Protein AF-0000000084546106 (afdb_homodimer)

Structure (mmCIF, N/CA/C/O backbone):
data_AF-0000000084546106-model_v1
#
loop_
_entity.id
_entity.type
_entity.pdbx_description
1 polymer 'Uncharacterized protein'
#
loop_
_atom_site.group_PDB
_atom_site.id
_atom_site.type_symbol
_atom_site.label_atom_id
_atom_site.label_alt_id
_atom_site.label_comp_id
_atom_site.label_asym_id
_atom_site.label_entity_id
_atom_site.label_seq_id
_atom_site.pdbx_PDB_ins_code
_atom_site.Cartn_x
_atom_site.Cartn_y
_atom_site.Cartn_z
_atom_site.occupancy
_atom_site.B_iso_or_equiv
_atom_site.auth_seq_id
_atom_site.auth_comp_id
_atom_site.auth_asym_id
_atom_site.auth_atom_id
_atom_site.pdbx_PDB_model_num
ATOM 1 N N . MET A 1 1 ? 7.715 -27.875 -27.578 1 35.09 1 MET A N 1
ATOM 2 C CA . MET A 1 1 ? 8.406 -27.734 -26.297 1 35.09 1 MET A CA 1
ATOM 3 C C . MET A 1 1 ? 7.93 -26.484 -25.562 1 35.09 1 MET A C 1
ATOM 5 O O . MET A 1 1 ? 8.008 -26.406 -24.328 1 35.09 1 MET A O 1
ATOM 9 N N . MET A 1 2 ? 7.461 -25.453 -26.344 1 45.28 2 MET A N 1
ATOM 10 C CA . MET A 1 2 ? 6.992 -24.125 -25.969 1 45.28 2 MET A CA 1
ATOM 11 C C . MET A 1 2 ? 5.633 -24.203 -25.281 1 45.28 2 MET A C 1
ATOM 13 O O . MET A 1 2 ? 5.387 -23.5 -24.297 1 45.28 2 MET A O 1
ATOM 17 N N . ILE A 1 3 ? 4.746 -25.141 -25.859 1 49.09 3 ILE A N 1
ATOM 18 C CA . ILE A 1 3 ? 3.391 -25.344 -25.359 1 49.09 3 ILE A CA 1
ATOM 19 C C . ILE A 1 3 ? 3.438 -25.906 -23.938 1 49.09 3 ILE A C 1
ATOM 21 O O . ILE A 1 3 ? 2.652 -25.5 -23.078 1 49.09 3 ILE A O 1
ATOM 25 N N . SER A 1 4 ? 4.457 -26.891 -23.688 1 51.5 4 SER A N 1
ATOM 26 C CA . SER A 1 4 ? 4.723 -27.562 -22.422 1 51.5 4 SER A CA 1
ATOM 27 C C . SER A 1 4 ? 5.148 -26.562 -21.359 1 51.5 4 SER A C 1
ATOM 29 O O . SER A 1 4 ? 4.691 -26.625 -20.203 1 51.5 4 SER A O 1
ATOM 31 N N . SER A 1 5 ? 5.707 -25.406 -22 1 69.44 5 SER A N 1
ATOM 32 C CA . SER A 1 5 ? 6.332 -24.453 -21.094 1 69.44 5 SER A CA 1
ATOM 33 C C . SER A 1 5 ? 5.297 -23.5 -20.484 1 69.44 5 SER A C 1
ATOM 35 O O . SER A 1 5 ? 5.332 -23.219 -19.297 1 69.44 5 SER A O 1
ATOM 37 N N . ASN A 1 6 ? 4.23 -23.328 -21.391 1 76.62 6 ASN A N 1
ATOM 38 C CA . ASN A 1 6 ? 3.182 -22.438 -20.906 1 76.62 6 ASN A CA 1
ATOM 39 C C . ASN A 1 6 ? 2.25 -23.141 -19.938 1 76.62 6 ASN A C 1
ATOM 41 O O . ASN A 1 6 ? 1.833 -22.547 -18.938 1 76.62 6 ASN A O 1
ATOM 45 N N . LEU A 1 7 ? 1.979 -24.453 -20.297 1 79.69 7 LEU A N 1
ATOM 46 C CA . LEU A 1 7 ? 1.117 -25.234 -19.422 1 79.69 7 LEU A CA 1
ATOM 47 C C . LEU A 1 7 ? 1.784 -25.453 -18.062 1 79.69 7 LEU A C 1
ATOM 49 O O . LEU A 1 7 ? 1.139 -25.328 -17.031 1 79.69 7 LEU A O 1
ATOM 53 N N . GLU A 1 8 ? 3.047 -25.906 -18.203 1 81.25 8 GLU A N 1
ATOM 54 C CA . GLU A 1 8 ? 3.799 -26.125 -16.969 1 81.25 8 GLU A CA 1
ATOM 55 C C . GLU A 1 8 ? 3.889 -24.844 -16.141 1 81.25 8 GLU A C 1
ATOM 57 O O . GLU A 1 8 ? 3.781 -24.891 -14.914 1 81.25 8 GLU A O 1
ATOM 62 N N . ARG A 1 9 ? 4.027 -23.828 -16.844 1 83.88 9 ARG A N 1
ATOM 63 C CA . ARG A 1 9 ? 4.094 -22.531 -16.172 1 83.88 9 ARG A CA 1
ATOM 64 C C . ARG A 1 9 ? 2.764 -22.188 -15.5 1 83.88 9 ARG A C 1
ATOM 66 O O . ARG A 1 9 ? 2.738 -21.75 -14.352 1 83.88 9 ARG A O 1
ATOM 73 N N . ASN A 1 10 ? 1.74 -22.453 -16.141 1 88.19 10 ASN A N 1
ATOM 74 C CA . ASN A 1 10 ? 0.413 -22.188 -15.602 1 88.19 10 ASN A CA 1
ATOM 75 C C . ASN A 1 10 ? 0.114 -23.062 -14.391 1 88.19 10 ASN A C 1
ATOM 77 O O . ASN A 1 10 ? -0.497 -22.609 -13.422 1 88.19 10 ASN A O 1
ATOM 81 N N . GLN A 1 11 ? 0.538 -24.25 -14.5 1 90.44 11 GLN A N 1
ATOM 82 C CA . GLN A 1 11 ? 0.353 -25.156 -13.375 1 90.44 11 GLN A CA 1
ATOM 83 C C . GLN A 1 11 ? 1.173 -24.719 -12.164 1 90.44 11 GLN A C 1
ATOM 85 O O . GLN A 1 11 ? 0.711 -24.812 -11.023 1 90.44 11 GLN A O 1
ATOM 90 N N . ALA A 1 12 ? 2.373 -24.312 -12.484 1 91.81 12 ALA A N 1
ATOM 91 C CA . ALA A 1 12 ? 3.234 -23.828 -11.406 1 91.81 12 ALA A CA 1
ATOM 92 C C . ALA A 1 12 ? 2.613 -22.609 -10.711 1 91.81 12 ALA A C 1
ATOM 94 O O . ALA A 1 12 ? 2.674 -22.5 -9.484 1 91.81 12 ALA A O 1
ATOM 95 N N . ILE A 1 13 ? 2.045 -21.797 -11.461 1 94.25 13 ILE A N 1
ATOM 96 C CA . ILE A 1 13 ? 1.406 -20.609 -10.922 1 94.25 13 ILE A CA 1
ATOM 97 C C . ILE A 1 13 ? 0.181 -21 -10.102 1 94.25 13 ILE A C 1
ATOM 99 O O . ILE A 1 13 ? -0.062 -20.438 -9.023 1 94.25 13 ILE A O 1
ATOM 103 N N . LEU A 1 14 ? -0.578 -21.938 -10.602 1 94.38 14 LEU A N 1
ATOM 104 C CA . LEU A 1 14 ? -1.727 -22.453 -9.859 1 94.38 14 LEU A CA 1
ATOM 105 C C . LEU A 1 14 ? -1.303 -22.969 -8.492 1 94.38 14 LEU A C 1
ATOM 107 O O . LEU A 1 14 ? -1.91 -22.625 -7.477 1 94.38 14 LEU A O 1
ATOM 111 N N . HIS A 1 15 ? -0.227 -23.734 -8.477 1 94.56 15 HIS A N 1
ATOM 112 C CA . HIS A 1 15 ? 0.257 -24.297 -7.219 1 94.56 15 HIS A CA 1
ATOM 113 C C . HIS A 1 15 ? 0.756 -23.203 -6.281 1 94.56 15 HIS A C 1
ATOM 115 O O . HIS A 1 15 ? 0.577 -23.297 -5.062 1 94.56 15 HIS A O 1
ATOM 121 N N . LEU A 1 16 ? 1.414 -22.234 -6.836 1 95.12 16 LEU A N 1
ATOM 122 C CA . LEU A 1 16 ? 1.862 -21.094 -6.039 1 95.12 16 LEU A CA 1
ATOM 123 C C . LEU A 1 16 ? 0.685 -20.422 -5.34 1 95.12 16 LEU A C 1
ATOM 125 O O . LEU A 1 16 ? 0.743 -20.156 -4.137 1 95.12 16 LEU A O 1
ATOM 129 N N . CYS A 1 17 ? -0.35 -20.188 -6.055 1 96.62 17 CYS A N 1
ATOM 130 C CA . CYS A 1 17 ? -1.529 -19.547 -5.492 1 96.62 17 CYS A CA 1
ATOM 131 C C . CYS A 1 17 ? -2.162 -20.406 -4.41 1 96.62 17 CYS A C 1
ATOM 133 O O . CYS A 1 17 ? -2.582 -19.906 -3.367 1 96.62 17 CYS A O 1
ATOM 135 N N . GLN A 1 18 ? -2.223 -21.656 -4.656 1 96.56 18 GLN A N 1
ATOM 136 C CA . GLN A 1 18 ? -2.766 -22.594 -3.67 1 96.56 18 GLN A CA 1
ATOM 137 C C . GLN A 1 18 ? -1.917 -22.609 -2.4 1 96.56 18 GLN A C 1
ATOM 139 O O . GLN A 1 18 ? -2.451 -22.625 -1.29 1 96.56 18 GLN A O 1
ATOM 144 N N . ASP A 1 19 ? -0.626 -22.609 -2.568 1 96.69 19 ASP A N 1
ATOM 145 C CA . ASP A 1 19 ? 0.286 -22.594 -1.429 1 96.69 19 ASP A CA 1
ATOM 146 C C . ASP A 1 19 ? 0.109 -21.312 -0.603 1 96.69 19 ASP A C 1
ATOM 148 O O . ASP A 1 19 ? 0.124 -21.359 0.629 1 96.69 19 ASP A O 1
ATOM 152 N N . ILE A 1 20 ? -0.029 -20.203 -1.282 1 97.5 20 ILE A N 1
ATOM 153 C CA . ILE A 1 20 ? -0.221 -18.938 -0.592 1 97.5 20 ILE A CA 1
ATOM 154 C C . ILE A 1 20 ? -1.544 -18.953 0.169 1 97.5 20 ILE A C 1
ATOM 156 O O . ILE A 1 20 ? -1.594 -18.594 1.349 1 97.5 20 ILE A O 1
ATOM 160 N N . LEU A 1 21 ? -2.562 -19.391 -0.447 1 96.38 21 LEU A N 1
ATOM 161 C CA . LEU A 1 21 ? -3.871 -19.484 0.191 1 96.38 21 LEU A CA 1
ATOM 162 C C . LEU A 1 21 ? -3.814 -20.375 1.426 1 96.38 21 LEU A C 1
ATOM 164 O O . LEU A 1 21 ? -4.418 -20.062 2.453 1 96.38 21 LEU A O 1
ATOM 168 N N . ALA A 1 22 ? -3.082 -21.406 1.398 1 95.81 22 ALA A N 1
ATOM 169 C CA . ALA A 1 22 ? -3 -22.391 2.465 1 95.81 22 ALA A CA 1
ATOM 170 C C . ALA A 1 22 ? -2.09 -21.922 3.592 1 95.81 22 ALA A C 1
ATOM 172 O O . ALA A 1 22 ? -2.127 -22.453 4.699 1 95.81 22 ALA A O 1
ATOM 173 N N . SER A 1 23 ? -1.274 -20.938 3.352 1 95.38 23 SER A N 1
ATOM 174 C CA . SER A 1 23 ? -0.232 -20.531 4.289 1 95.38 23 SER A CA 1
ATOM 175 C C . SER A 1 23 ? -0.825 -19.828 5.504 1 95.38 23 SER A C 1
ATOM 177 O O . SER A 1 23 ? -0.178 -19.734 6.551 1 95.38 23 SER A O 1
ATOM 179 N N . ASP A 1 24 ? -2.006 -19.297 5.324 1 95.5 24 ASP A N 1
ATOM 180 C CA . ASP A 1 24 ? -2.697 -18.625 6.418 1 95.5 24 ASP A CA 1
ATOM 181 C C . ASP A 1 24 ? -4.211 -18.719 6.246 1 95.5 24 ASP A C 1
ATOM 183 O O . ASP A 1 24 ? -4.738 -18.391 5.18 1 95.5 24 ASP A O 1
ATOM 187 N N . GLU A 1 25 ? -4.914 -19.094 7.277 1 93.25 25 GLU A N 1
ATOM 188 C CA . GLU A 1 25 ? -6.355 -19.328 7.199 1 93.25 25 GLU A CA 1
ATOM 189 C C . GLU A 1 25 ? -7.109 -18.016 6.992 1 93.25 25 GLU A C 1
ATOM 191 O O . GLU A 1 25 ? -8.281 -18.031 6.605 1 93.25 25 GLU A O 1
ATOM 196 N N . ARG A 1 26 ? -6.465 -16.922 7.172 1 94.06 26 ARG A N 1
ATOM 197 C CA . ARG A 1 26 ? -7.133 -15.625 7.074 1 94.06 26 ARG A CA 1
ATOM 198 C C . ARG A 1 26 ? -7.039 -15.07 5.656 1 94.06 26 ARG A C 1
ATOM 200 O O . ARG A 1 26 ? -7.656 -14.047 5.344 1 94.06 26 ARG A O 1
ATOM 207 N N . ILE A 1 27 ? -6.234 -15.648 4.824 1 95.81 27 ILE A N 1
ATOM 208 C CA . ILE A 1 27 ? -6.238 -15.328 3.4 1 95.81 27 ILE A CA 1
ATOM 209 C C . ILE A 1 27 ? -7.461 -15.953 2.734 1 95.81 27 ILE A C 1
ATOM 211 O O . ILE A 1 27 ? -7.676 -17.156 2.824 1 95.81 27 ILE A O 1
ATOM 215 N N . PHE A 1 28 ? -8.234 -15.141 2.068 1 94.75 28 PHE A N 1
ATOM 216 C CA . PHE A 1 28 ? -9.445 -15.727 1.505 1 94.75 28 PHE A CA 1
ATOM 217 C C . PHE A 1 28 ? -9.453 -15.594 -0.013 1 94.75 28 PHE A C 1
ATOM 219 O O . PHE A 1 28 ? -10.336 -16.141 -0.684 1 94.75 28 PHE A O 1
ATOM 226 N N . PHE A 1 29 ? -8.492 -14.938 -0.572 1 94.94 29 PHE A N 1
ATOM 227 C CA . PHE A 1 29 ? -8.406 -14.758 -2.018 1 94.94 29 PHE A CA 1
ATOM 228 C C . PHE A 1 29 ? -6.961 -14.586 -2.455 1 94.94 29 PHE A C 1
ATOM 230 O O . PHE A 1 29 ? -6.191 -13.875 -1.804 1 94.94 29 PHE A O 1
ATOM 237 N N . VAL A 1 30 ? -6.551 -15.266 -3.523 1 96.44 30 VAL A N 1
ATOM 238 C CA . VAL A 1 30 ? -5.246 -15.125 -4.156 1 96.44 30 VAL A CA 1
ATOM 239 C C . VAL A 1 30 ? -5.402 -15.148 -5.676 1 96.44 30 VAL A C 1
ATOM 241 O O . VAL A 1 30 ? -6.121 -15.992 -6.219 1 96.44 30 VAL A O 1
ATOM 244 N N . SER A 1 31 ? -4.738 -14.266 -6.324 1 96.25 31 SER A N 1
ATOM 245 C CA . SER A 1 31 ? -4.734 -14.281 -7.785 1 96.25 31 SER A CA 1
ATOM 246 C C . SER A 1 31 ? -3.377 -13.867 -8.336 1 96.25 31 SER A C 1
ATOM 248 O O . SER A 1 31 ? -2.738 -12.953 -7.809 1 96.25 31 SER A O 1
ATOM 250 N N . SER A 1 32 ? -2.938 -14.516 -9.305 1 96.81 32 SER A N 1
ATOM 251 C CA . SER A 1 32 ? -1.823 -14.047 -10.125 1 96.81 32 SER A CA 1
ATOM 252 C C . SER A 1 32 ? -2.309 -13.141 -11.25 1 96.81 32 SER A C 1
ATOM 254 O O . SER A 1 32 ? -3.184 -13.523 -12.023 1 96.81 32 SER A O 1
ATOM 256 N N . LEU A 1 33 ? -1.78 -11.961 -11.289 1 97.19 33 LEU A N 1
ATOM 257 C CA . LEU A 1 33 ? -2.111 -10.984 -12.328 1 97.19 33 LEU A CA 1
ATOM 258 C C . LEU A 1 33 ? -0.927 -10.758 -13.258 1 97.19 33 LEU A C 1
ATOM 260 O O . LEU A 1 33 ? 0.203 -10.578 -12.797 1 97.19 33 LEU A O 1
ATOM 264 N N . SER A 1 34 ? -1.191 -10.758 -14.492 1 94.25 34 SER A N 1
ATOM 265 C CA . SER A 1 34 ? -0.16 -10.383 -15.453 1 94.25 34 SER A CA 1
ATOM 266 C C . SER A 1 34 ? 0.205 -8.906 -15.32 1 94.25 34 SER A C 1
ATOM 268 O O . SER A 1 34 ? -0.423 -8.172 -14.547 1 94.25 34 SER A O 1
ATOM 270 N N . LYS A 1 35 ? 1.156 -8.492 -16.094 1 90.88 35 LYS A N 1
ATOM 271 C CA . LYS A 1 35 ? 1.628 -7.113 -16.031 1 90.88 35 LYS A CA 1
ATOM 272 C C . LYS A 1 35 ? 0.538 -6.137 -16.484 1 90.88 35 LYS A C 1
ATOM 274 O O . LYS A 1 35 ? 0.504 -4.992 -16.031 1 90.88 35 LYS A O 1
ATOM 279 N N . ASN A 1 36 ? -0.346 -6.652 -17.234 1 90.5 36 ASN A N 1
ATOM 280 C CA . ASN A 1 36 ? -1.42 -5.797 -17.734 1 90.5 36 ASN A CA 1
ATOM 281 C C . ASN A 1 36 ? -2.678 -5.926 -16.875 1 90.5 36 ASN A C 1
ATOM 283 O O . ASN A 1 36 ? -3.725 -5.375 -17.219 1 90.5 36 ASN A O 1
ATOM 287 N N . GLY A 1 37 ? -2.602 -6.715 -15.844 1 93.88 37 GLY A N 1
ATOM 288 C CA . GLY A 1 37 ? -3.684 -6.77 -14.875 1 93.88 37 GLY A CA 1
ATOM 289 C C . GLY A 1 37 ? -4.676 -7.887 -15.156 1 93.88 37 GLY A C 1
ATOM 290 O O . GLY A 1 37 ? -5.738 -7.949 -14.531 1 93.88 37 GLY A O 1
ATOM 291 N N . LYS A 1 38 ? -4.348 -8.727 -16.109 1 93.75 38 LYS A N 1
ATOM 292 C CA . LYS A 1 38 ? -5.215 -9.875 -16.359 1 93.75 38 LYS A CA 1
ATOM 293 C C . LYS A 1 38 ? -4.93 -11.008 -15.375 1 93.75 38 LYS A C 1
ATOM 295 O O . LYS A 1 38 ? -3.771 -11.359 -15.141 1 93.75 38 LYS A O 1
ATOM 300 N N . SER A 1 39 ? -5.984 -11.57 -14.836 1 93.5 39 SER A N 1
ATOM 301 C CA . SER A 1 39 ? -5.824 -12.695 -13.922 1 93.5 39 SER A CA 1
ATOM 302 C C . SER A 1 39 ? -5.496 -13.984 -14.68 1 93.5 39 SER A C 1
ATOM 304 O O . SER A 1 39 ? -6.215 -14.367 -15.602 1 93.5 39 SER A O 1
ATOM 306 N N . THR A 1 40 ? -4.434 -14.625 -14.32 1 89.94 40 THR A N 1
ATOM 307 C CA . THR A 1 40 ? -4.043 -15.898 -14.914 1 89.94 40 THR A CA 1
ATOM 308 C C . THR A 1 40 ? -4.492 -17.062 -14.047 1 89.94 40 THR A C 1
ATOM 310 O O . THR A 1 40 ? -4.645 -18.188 -14.539 1 89.94 40 THR A O 1
ATOM 313 N N . GLU A 1 41 ? -4.594 -16.875 -12.852 1 90.56 41 GLU A N 1
ATOM 314 C CA . GLU A 1 41 ? -5.047 -17.859 -11.867 1 90.56 41 GLU A CA 1
ATOM 315 C C . GLU A 1 41 ? -5.766 -17.188 -10.703 1 90.56 41 GLU A C 1
ATOM 317 O O . GLU A 1 41 ? -5.387 -16.094 -10.281 1 90.56 41 GLU A O 1
ATOM 322 N N . LEU A 1 42 ? -6.742 -17.828 -10.258 1 89.69 42 LEU A N 1
ATOM 323 C CA . LEU A 1 42 ? -7.531 -17.312 -9.141 1 89.69 42 LEU A CA 1
ATOM 324 C C . LEU A 1 42 ? -7.945 -18.438 -8.203 1 89.69 42 LEU A C 1
ATOM 326 O O . LEU A 1 42 ? -8.414 -19.484 -8.648 1 89.69 42 LEU A O 1
ATOM 330 N N . GLN A 1 43 ? -7.605 -18.219 -6.957 1 90.31 43 GLN A N 1
ATOM 331 C CA . GLN A 1 43 ? -8 -19.125 -5.891 1 90.31 43 GLN A CA 1
ATOM 332 C C . GLN A 1 43 ? -8.727 -18.391 -4.77 1 90.31 43 GLN A C 1
ATOM 334 O O . GLN A 1 43 ? -8.406 -17.25 -4.465 1 90.31 43 GLN A O 1
ATOM 339 N N . PHE A 1 44 ? -9.812 -18.984 -4.238 1 87.06 44 PHE A N 1
ATOM 340 C CA . PHE A 1 44 ? -10.469 -18.328 -3.115 1 87.06 44 PHE A CA 1
ATOM 341 C C . PHE A 1 44 ? -11.07 -19.359 -2.164 1 87.06 44 PHE A C 1
ATOM 343 O O . PHE A 1 44 ? -11.297 -20.516 -2.543 1 87.06 44 PHE A O 1
ATOM 350 N N . ARG A 1 45 ? -11.164 -19.125 -0.936 1 86.5 45 ARG A N 1
ATOM 351 C CA . ARG A 1 45 ? -11.789 -19.938 0.109 1 86.5 45 ARG A CA 1
ATOM 352 C C . ARG A 1 45 ? -13.234 -19.5 0.344 1 86.5 45 ARG A C 1
ATOM 354 O O . ARG A 1 45 ? -14.141 -20.328 0.326 1 86.5 45 ARG A O 1
ATOM 361 N N . ASN A 1 46 ? -13.586 -18.391 0.792 1 77.06 46 ASN A N 1
ATOM 362 C CA . ASN A 1 46 ? -14.898 -17.797 1.02 1 77.06 46 ASN A CA 1
ATOM 363 C C . ASN A 1 46 ? -14.992 -16.391 0.439 1 77.06 46 ASN A C 1
ATOM 365 O O . AS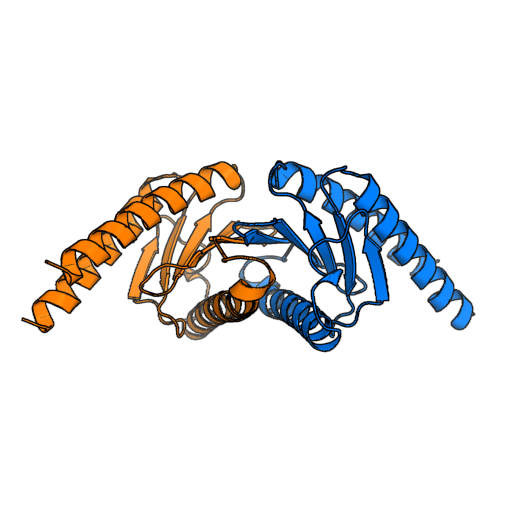N A 1 46 ? -14.953 -15.398 1.179 1 77.06 46 ASN A O 1
ATOM 369 N N . ASP A 1 47 ? -14.945 -16.469 -0.792 1 64.56 47 ASP A N 1
ATOM 370 C CA . ASP A 1 47 ? -14.812 -15.148 -1.389 1 64.56 47 ASP A CA 1
ATOM 371 C C . ASP A 1 47 ? -16.094 -14.336 -1.209 1 64.56 47 ASP A C 1
ATOM 373 O O . ASP A 1 47 ? -17.125 -14.672 -1.774 1 64.56 47 ASP A O 1
ATOM 377 N N . ARG A 1 48 ? -15.938 -13.453 -0.305 1 76.75 48 ARG A N 1
ATOM 378 C CA . ARG A 1 48 ? -17.062 -12.594 0.041 1 76.75 48 ARG A CA 1
ATOM 379 C C . ARG A 1 48 ? -16.938 -11.219 -0.611 1 76.75 48 ARG A C 1
ATOM 381 O O . ARG A 1 48 ? -17.844 -10.391 -0.531 1 76.75 48 ARG A O 1
ATOM 388 N N . ILE A 1 49 ? -15.859 -10.977 -1.345 1 81.88 49 ILE A N 1
ATOM 389 C CA . ILE A 1 49 ? -15.656 -9.625 -1.85 1 81.88 49 ILE A CA 1
ATOM 390 C C . ILE A 1 49 ? -15.688 -9.633 -3.377 1 81.88 49 ILE A C 1
ATOM 392 O O . ILE A 1 49 ? -16.484 -8.922 -3.992 1 81.88 49 ILE A O 1
ATOM 396 N N . ILE A 1 50 ? -14.945 -10.555 -3.98 1 79.69 50 ILE A N 1
ATOM 397 C CA . ILE A 1 50 ? -14.805 -10.578 -5.434 1 79.69 50 ILE A CA 1
ATOM 398 C C . ILE A 1 50 ? -16.094 -11.078 -6.07 1 79.69 50 ILE A C 1
ATOM 400 O O . ILE A 1 50 ? -16.5 -10.602 -7.137 1 79.69 50 ILE A O 1
ATOM 404 N N . THR A 1 51 ? -16.703 -11.906 -5.332 1 79.31 51 THR A N 1
ATOM 405 C CA . THR A 1 51 ? -17.906 -12.5 -5.883 1 79.31 51 THR A CA 1
ATOM 406 C C . THR A 1 51 ? -19.062 -11.492 -5.887 1 79.31 51 THR A C 1
ATOM 408 O O . THR A 1 51 ? -20.062 -11.688 -6.578 1 79.31 51 THR A O 1
ATOM 411 N N . LYS A 1 52 ? -18.875 -10.445 -5.156 1 83.19 52 LYS A N 1
ATOM 412 C CA . LYS A 1 52 ? -19.922 -9.414 -5.098 1 83.19 52 LYS A CA 1
ATOM 413 C C . LYS A 1 52 ? -19.719 -8.375 -6.195 1 83.19 52 LYS A C 1
ATOM 415 O O . LYS A 1 52 ? -20.578 -7.508 -6.395 1 83.19 52 LYS A O 1
ATOM 420 N N . MET A 1 53 ? -18.656 -8.492 -6.918 1 87.56 53 MET A N 1
ATOM 421 C CA . MET A 1 53 ? -18.344 -7.535 -7.977 1 87.56 53 MET A CA 1
ATOM 422 C C . MET A 1 53 ? -18.766 -8.078 -9.344 1 87.56 53 MET A C 1
ATOM 424 O O . MET A 1 53 ? -18.734 -9.289 -9.57 1 87.56 53 MET A O 1
ATOM 428 N N . SER A 1 54 ? -19.141 -7.145 -10.148 1 91.38 54 SER A N 1
ATOM 429 C CA . SER A 1 54 ? -19.312 -7.523 -11.547 1 91.38 54 SER A CA 1
ATOM 430 C C . SER A 1 54 ? -17.984 -7.883 -12.195 1 91.38 54 SER A C 1
ATOM 432 O O . SER A 1 54 ? -16.922 -7.535 -11.68 1 91.38 54 SER A O 1
ATOM 434 N N . LYS A 1 55 ? -18.125 -8.57 -13.289 1 91.06 55 LYS A N 1
ATOM 435 C CA . LYS A 1 55 ? -16.922 -8.938 -14.031 1 91.06 55 LYS A CA 1
ATOM 436 C C . LYS A 1 55 ? -16.094 -7.699 -14.391 1 91.06 55 LYS A C 1
ATOM 438 O O . LYS A 1 55 ? -14.875 -7.715 -14.281 1 91.06 55 LYS A O 1
ATOM 443 N N . GLN A 1 56 ? -16.797 -6.676 -14.75 1 92.94 56 GLN A N 1
ATOM 444 C CA . GLN A 1 56 ? -16.141 -5.434 -15.133 1 92.94 56 GLN A CA 1
ATOM 445 C C . GLN A 1 56 ? -15.438 -4.797 -13.938 1 92.94 56 GLN A C 1
ATOM 447 O O . GLN A 1 56 ? -14.32 -4.293 -14.062 1 92.94 56 GLN A O 1
ATOM 452 N N . GLU A 1 57 ? -16.094 -4.828 -12.82 1 92.06 57 GLU A N 1
ATOM 453 C CA . GLU A 1 57 ? -15.516 -4.27 -11.602 1 92.06 57 GLU A CA 1
ATOM 454 C C . GLU A 1 57 ? -14.266 -5.035 -11.188 1 92.06 57 GLU A C 1
ATOM 456 O O . GLU A 1 57 ? -13.273 -4.43 -10.773 1 92.06 57 GLU A O 1
ATOM 461 N N . VAL A 1 58 ? -14.32 -6.336 -11.344 1 92.06 58 VAL A N 1
ATOM 462 C CA . VAL A 1 58 ? -13.18 -7.18 -11 1 92.06 58 VAL A CA 1
ATOM 463 C C . VAL A 1 58 ? -12 -6.855 -11.914 1 92.06 58 VAL A C 1
ATOM 465 O O . VAL A 1 58 ? -10.867 -6.688 -11.453 1 92.06 58 VAL A O 1
ATOM 468 N N . GLU A 1 59 ? -12.266 -6.762 -13.133 1 93.56 59 GLU A N 1
ATOM 469 C CA . GLU A 1 59 ? -11.219 -6.445 -14.102 1 93.56 59 GLU A CA 1
ATOM 470 C C . GLU A 1 59 ? -10.586 -5.09 -13.805 1 93.56 59 GLU A C 1
ATOM 472 O O . GLU A 1 59 ? -9.367 -4.941 -13.867 1 93.56 59 GLU A O 1
ATOM 477 N N . MET A 1 60 ? -11.398 -4.141 -13.461 1 93.12 60 MET A N 1
ATOM 478 C CA . MET A 1 60 ? -10.891 -2.816 -13.109 1 93.12 60 MET A CA 1
ATOM 479 C C . MET A 1 60 ? -10.07 -2.867 -11.82 1 93.12 60 MET A C 1
ATOM 481 O O . MET A 1 60 ? -9.039 -2.203 -11.711 1 93.12 60 MET A O 1
ATOM 485 N N . PHE A 1 61 ? -10.602 -3.607 -10.938 1 94.31 61 PHE A N 1
ATOM 486 C CA . PHE A 1 61 ? -9.906 -3.793 -9.664 1 94.31 61 PHE A CA 1
ATOM 487 C C . PHE A 1 61 ? -8.516 -4.375 -9.891 1 94.31 61 PHE A C 1
ATOM 489 O O . PHE A 1 61 ? -7.527 -3.854 -9.367 1 94.31 61 PHE A O 1
ATOM 496 N N . PHE A 1 62 ? -8.414 -5.336 -10.734 1 96.06 62 PHE A N 1
ATOM 497 C CA . PHE A 1 62 ? -7.145 -5.992 -11.031 1 96.06 62 PHE A CA 1
ATOM 498 C C . PHE A 1 62 ? -6.227 -5.059 -11.812 1 96.06 62 PHE A C 1
ATOM 500 O O . PHE A 1 62 ? -5.035 -4.961 -11.508 1 96.06 62 PHE A O 1
ATOM 507 N N . MET A 1 63 ? -6.77 -4.426 -12.688 1 95.06 63 MET A N 1
ATOM 508 C CA . MET A 1 63 ? -5.98 -3.514 -13.508 1 95.06 63 MET A CA 1
ATOM 509 C C . MET A 1 63 ? -5.379 -2.398 -12.656 1 95.06 63 MET A C 1
ATOM 511 O O . MET A 1 63 ? -4.219 -2.031 -12.836 1 95.06 63 MET A O 1
ATOM 515 N N . GLN A 1 64 ? -6.168 -1.85 -11.836 1 94 64 GLN A N 1
ATOM 516 C CA . GLN A 1 64 ? -5.699 -0.771 -10.977 1 94 64 GLN A CA 1
ATOM 517 C C . GLN A 1 64 ? -4.543 -1.235 -10.094 1 94 64 GLN A C 1
ATOM 519 O O . GLN A 1 64 ? -3.586 -0.49 -9.867 1 94 64 GLN A O 1
ATOM 524 N N . ARG A 1 65 ? -4.609 -2.43 -9.57 1 95.25 65 ARG A N 1
ATOM 525 C CA . ARG A 1 65 ? -3.529 -2.951 -8.742 1 95.25 65 ARG A CA 1
ATOM 526 C C . ARG A 1 65 ? -2.26 -3.162 -9.562 1 95.25 65 ARG A C 1
ATOM 528 O O . ARG A 1 65 ? -1.154 -2.912 -9.086 1 95.25 65 ARG A O 1
ATOM 535 N N . SER A 1 66 ? -2.492 -3.627 -10.742 1 95.31 66 SER A N 1
ATOM 536 C CA . SER A 1 66 ? -1.341 -3.777 -11.625 1 95.31 66 SER A CA 1
ATOM 537 C C . SER A 1 66 ? -0.694 -2.43 -11.93 1 95.31 66 SER A C 1
ATOM 539 O O . SER A 1 66 ? 0.533 -2.311 -11.93 1 95.31 66 SER A O 1
ATOM 541 N N . LEU A 1 67 ? -1.535 -1.477 -12.188 1 92.81 67 LEU A N 1
ATOM 542 C CA . LEU A 1 67 ? -1.034 -0.128 -12.422 1 92.81 67 LEU A CA 1
ATOM 543 C C . LEU A 1 67 ? -0.284 0.4 -11.211 1 92.81 67 LEU A C 1
ATOM 545 O O . LEU A 1 67 ? 0.783 1.003 -11.344 1 92.81 67 LEU A O 1
ATOM 549 N N . GLN A 1 68 ? -0.835 0.175 -10.078 1 93.5 68 GLN A N 1
ATOM 550 C CA . GLN A 1 68 ? -0.195 0.61 -8.844 1 93.5 68 GLN A CA 1
ATOM 551 C C . GLN A 1 68 ? 1.214 0.036 -8.719 1 93.5 68 GLN A C 1
ATOM 553 O O . GLN A 1 68 ? 2.152 0.75 -8.359 1 93.5 68 GLN A O 1
ATOM 558 N N . THR A 1 69 ? 1.327 -1.189 -8.969 1 94.75 69 THR A N 1
ATOM 559 C CA . THR A 1 69 ? 2.621 -1.861 -8.906 1 94.75 69 THR A CA 1
ATOM 560 C C . THR A 1 69 ? 3.588 -1.274 -9.93 1 94.75 69 THR A C 1
ATOM 562 O O . THR A 1 69 ? 4.738 -0.967 -9.602 1 94.75 69 THR A O 1
ATOM 565 N N . SER A 1 70 ? 3.08 -1.126 -11.141 1 93.62 70 SER A N 1
ATOM 566 C CA . SER A 1 70 ? 3.918 -0.603 -12.211 1 93.62 70 SER A CA 1
ATOM 567 C C . SER A 1 70 ? 4.414 0.804 -11.891 1 93.62 70 SER A C 1
ATOM 569 O O . SER A 1 70 ? 5.598 1.102 -12.055 1 93.62 70 SER A O 1
ATOM 571 N N . LEU A 1 71 ? 3.555 1.613 -11.453 1 90.88 71 LEU A N 1
ATOM 572 C CA . LEU A 1 71 ? 3.908 2.986 -11.102 1 90.88 71 LEU A CA 1
ATOM 573 C C . LEU A 1 71 ? 4.895 3.016 -9.945 1 90.88 71 LEU A C 1
ATOM 575 O O . LEU A 1 71 ? 5.836 3.812 -9.945 1 90.88 71 LEU A O 1
ATOM 579 N N . SER A 1 72 ? 4.684 2.168 -8.977 1 94.12 72 SER A N 1
ATOM 580 C CA . SER A 1 72 ? 5.594 2.107 -7.83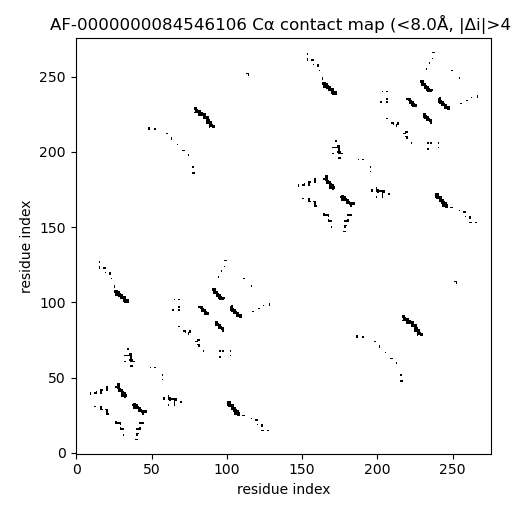6 1 94.12 72 SER A CA 1
ATOM 581 C C . SER A 1 72 ? 6.992 1.676 -8.266 1 94.12 72 SER A C 1
ATOM 583 O O . SER A 1 72 ? 7.992 2.188 -7.758 1 94.12 72 SER A O 1
ATOM 585 N N . LYS A 1 73 ? 7.047 0.83 -9.219 1 94.69 73 LYS A N 1
ATOM 586 C CA . LYS A 1 73 ? 8.32 0.266 -9.656 1 94.69 73 LYS A CA 1
ATOM 587 C C . LYS A 1 73 ? 9.125 1.285 -10.461 1 94.69 73 LYS A C 1
ATOM 589 O O . LYS A 1 73 ? 10.328 1.113 -10.664 1 94.69 73 LYS A O 1
ATOM 594 N N . GLU A 1 74 ? 8.477 2.297 -10.969 1 92.38 74 GLU A N 1
ATOM 595 C CA . GLU A 1 74 ? 9.18 3.342 -11.711 1 92.38 74 GLU A CA 1
ATOM 596 C C . GLU A 1 74 ? 10.227 4.023 -10.844 1 92.38 74 GLU A C 1
ATOM 598 O O . GLU A 1 74 ? 11.164 4.637 -11.352 1 92.38 74 GLU A O 1
ATOM 603 N N . PHE A 1 75 ? 10.141 3.883 -9.562 1 93.12 75 PHE A N 1
ATOM 604 C CA . PHE A 1 75 ? 11.047 4.59 -8.656 1 93.12 75 PHE A CA 1
ATOM 605 C C . PHE A 1 75 ? 12.078 3.637 -8.07 1 93.12 75 PHE A C 1
ATOM 607 O O . PHE A 1 75 ? 12.836 4.012 -7.176 1 93.12 75 PHE A O 1
ATOM 614 N N . ASP A 1 76 ? 12.141 2.43 -8.523 1 94.06 76 ASP A N 1
ATOM 615 C CA . ASP A 1 76 ? 13.047 1.416 -8 1 94.06 76 ASP A CA 1
ATOM 616 C C . ASP A 1 76 ? 14.5 1.904 -8.039 1 94.06 76 ASP A C 1
ATOM 618 O O . ASP A 1 76 ? 15.25 1.698 -7.09 1 94.06 76 ASP A O 1
ATOM 622 N N . ASP A 1 77 ? 14.812 2.584 -9.07 1 91.69 77 ASP A N 1
ATOM 623 C CA . ASP A 1 77 ? 16.203 3.01 -9.234 1 91.69 77 ASP A CA 1
ATOM 624 C C . ASP A 1 77 ? 16.531 4.16 -8.289 1 91.69 77 ASP A C 1
ATOM 626 O O . ASP A 1 77 ? 17.688 4.352 -7.922 1 91.69 77 ASP A O 1
ATOM 630 N N . LEU A 1 78 ? 15.516 4.859 -7.898 1 89.69 78 LEU A N 1
ATOM 631 C CA . LEU A 1 78 ? 15.742 6.055 -7.094 1 89.69 78 LEU A CA 1
ATOM 632 C C . LEU A 1 78 ? 15.703 5.723 -5.605 1 89.69 78 LEU A C 1
ATOM 634 O O . LEU A 1 78 ? 16.5 6.25 -4.824 1 89.69 78 LEU A O 1
ATOM 638 N N . ILE A 1 79 ? 14.75 4.863 -5.258 1 91.81 79 ILE A N 1
ATOM 639 C CA . ILE A 1 79 ? 14.555 4.719 -3.82 1 91.81 79 ILE A CA 1
ATOM 640 C C . ILE A 1 79 ? 14.594 3.24 -3.439 1 91.81 79 ILE A C 1
ATOM 642 O O . ILE A 1 79 ? 14.258 2.875 -2.309 1 91.81 79 ILE A O 1
ATOM 646 N N . GLY A 1 80 ? 14.969 2.334 -4.328 1 92.62 80 GLY A N 1
ATOM 647 C CA . GLY A 1 80 ? 15.117 0.916 -4.047 1 92.62 80 GLY A CA 1
ATOM 648 C C . GLY A 1 80 ? 13.969 0.079 -4.578 1 92.62 80 GLY A C 1
ATOM 649 O O . GLY A 1 80 ? 12.844 0.564 -4.688 1 92.62 80 GLY A O 1
ATOM 650 N N . PRO A 1 81 ? 14.219 -1.198 -4.793 1 95.75 81 PRO A N 1
ATOM 651 C CA . PRO A 1 81 ? 13.219 -2.096 -5.383 1 95.75 81 PRO A CA 1
ATOM 652 C C . PRO A 1 81 ? 11.992 -2.285 -4.488 1 95.75 81 PRO A C 1
ATOM 654 O O . PRO A 1 81 ? 12.125 -2.35 -3.264 1 95.75 81 PRO A O 1
ATOM 657 N N . LEU A 1 82 ? 10.883 -2.35 -5.176 1 97 82 LEU A N 1
ATOM 658 C CA . LEU A 1 82 ? 9.609 -2.621 -4.504 1 97 82 LEU A CA 1
ATOM 659 C C . LEU A 1 82 ? 9.539 -4.074 -4.055 1 97 82 LEU A C 1
ATOM 661 O O . LEU A 1 82 ? 9.742 -4.992 -4.855 1 97 82 LEU A O 1
ATOM 665 N N . ASN A 1 83 ? 9.25 -4.32 -2.77 1 96.81 83 ASN A N 1
ATOM 666 C CA . ASN A 1 83 ? 8.984 -5.668 -2.27 1 96.81 83 ASN A CA 1
ATOM 667 C C . ASN A 1 83 ? 7.5 -6.016 -2.363 1 96.81 83 ASN A C 1
ATOM 669 O O . ASN A 1 83 ? 7.133 -7.027 -2.965 1 96.81 83 ASN A O 1
ATOM 673 N N . TYR A 1 84 ? 6.703 -5.191 -1.767 1 97.44 84 TYR A N 1
ATOM 674 C CA . TYR A 1 84 ? 5.262 -5.383 -1.863 1 97.44 84 TYR A CA 1
ATOM 675 C C . TYR A 1 84 ? 4.512 -4.137 -1.405 1 97.44 84 TYR A C 1
ATOM 677 O O . TYR A 1 84 ? 5.109 -3.223 -0.833 1 97.44 84 TYR A O 1
ATOM 685 N N . ILE A 1 85 ? 3.268 -4.098 -1.705 1 97.5 85 ILE A N 1
ATOM 686 C CA . ILE A 1 85 ? 2.344 -3.055 -1.275 1 97.5 85 ILE A CA 1
ATOM 687 C C . ILE A 1 85 ? 1.257 -3.662 -0.39 1 97.5 85 ILE A C 1
ATOM 689 O O . ILE A 1 85 ? 0.732 -4.738 -0.688 1 97.5 85 ILE A O 1
ATOM 693 N N . CYS A 1 86 ? 0.97 -3.02 0.626 1 97.19 86 CYS A N 1
ATOM 694 C CA . CYS A 1 86 ? -0.125 -3.395 1.513 1 97.19 86 CYS A CA 1
ATOM 695 C C . CYS A 1 86 ? -1.185 -2.299 1.563 1 97.19 86 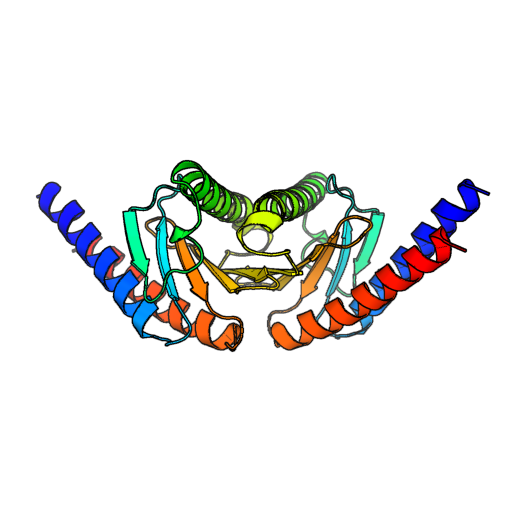CYS A C 1
ATOM 697 O O . CYS A 1 86 ? -0.867 -1.134 1.807 1 97.19 86 CYS A O 1
ATOM 699 N N . VAL A 1 87 ? -2.373 -2.648 1.297 1 97 87 VAL A N 1
ATOM 700 C CA . VAL A 1 87 ? -3.494 -1.716 1.359 1 97 87 VAL A CA 1
ATOM 701 C C . VAL A 1 87 ? -4.426 -2.102 2.506 1 97 87 VAL A C 1
ATOM 703 O O . VAL A 1 87 ? -5.023 -3.18 2.492 1 97 87 VAL A O 1
ATOM 706 N N . GLN A 1 88 ? -4.547 -1.218 3.439 1 96.94 88 GLN A N 1
ATOM 707 C CA . GLN A 1 88 ? -5.398 -1.434 4.605 1 96.94 88 GLN A CA 1
ATOM 708 C C . GLN A 1 88 ? -6.746 -0.741 4.438 1 96.94 88 GLN A C 1
ATOM 710 O O . GLN A 1 88 ? -6.812 0.483 4.309 1 96.94 88 GLN A O 1
ATOM 715 N N . ARG A 1 89 ? -7.758 -1.529 4.461 1 96.12 89 ARG A N 1
ATOM 716 C CA . ARG A 1 89 ? -9.117 -1 4.406 1 96.12 89 ARG A CA 1
ATOM 717 C C . ARG A 1 89 ? -9.875 -1.302 5.695 1 96.12 89 ARG A C 1
ATOM 719 O O . ARG A 1 89 ? -9.375 -2.033 6.559 1 96.12 89 ARG A O 1
ATOM 726 N N . GLU A 1 90 ? -11 -0.721 5.836 1 94.56 90 GLU A N 1
ATOM 727 C CA . GLU A 1 90 ? -11.844 -0.972 7.004 1 94.56 90 GLU A CA 1
ATOM 728 C C . GLU A 1 90 ? -12.344 -2.412 7.023 1 94.56 90 GLU A C 1
ATOM 730 O O . GLU A 1 90 ? -12.617 -2.969 8.086 1 94.56 90 GLU A O 1
ATOM 735 N N . THR A 1 91 ? -12.375 -3.111 5.863 1 94 91 THR A N 1
ATOM 736 C CA . THR A 1 91 ? -13.07 -4.391 5.77 1 94 91 THR A CA 1
ATOM 737 C C . THR A 1 91 ? -12.086 -5.52 5.492 1 94 91 THR A C 1
ATOM 739 O O . THR A 1 91 ? -12.383 -6.688 5.77 1 94 91 THR A O 1
ATOM 742 N N . LEU A 1 92 ? -10.945 -5.156 4.871 1 95 92 LEU A N 1
ATOM 743 C CA . LEU A 1 92 ? -10 -6.207 4.52 1 95 92 LEU A CA 1
ATOM 744 C C . LEU A 1 92 ? -8.594 -5.641 4.359 1 95 92 LEU A C 1
ATOM 746 O O . LEU A 1 92 ? -8.406 -4.422 4.379 1 95 92 LEU A O 1
ATOM 750 N N . LEU A 1 93 ? -7.656 -6.504 4.258 1 96.5 93 LEU A N 1
ATOM 751 C CA . LEU A 1 93 ? -6.258 -6.207 3.965 1 96.5 93 LEU A CA 1
ATOM 752 C C . LEU A 1 93 ? -5.848 -6.797 2.619 1 96.5 93 LEU A C 1
ATOM 754 O O . LEU A 1 93 ? -6.168 -7.949 2.316 1 96.5 93 LEU A O 1
ATOM 758 N N . GLU A 1 94 ? -5.199 -5.977 1.809 1 96.88 94 GLU A N 1
ATOM 759 C CA . GLU A 1 94 ? -4.688 -6.43 0.52 1 96.88 94 GLU A CA 1
ATOM 760 C C . GLU A 1 94 ? -3.16 -6.441 0.503 1 96.88 94 GLU A C 1
ATOM 762 O O . GLU A 1 94 ? -2.523 -5.531 1.041 1 96.88 94 GLU A O 1
ATOM 767 N N . PHE A 1 95 ? -2.617 -7.434 -0.105 1 97.94 95 PHE A N 1
ATOM 768 C CA . PHE A 1 95 ? -1.197 -7.441 -0.439 1 97.94 95 PHE A CA 1
ATOM 769 C C . PHE A 1 95 ? -0.996 -7.594 -1.942 1 97.94 95 PHE A C 1
ATOM 771 O O . PHE A 1 95 ? -1.7 -8.367 -2.594 1 97.94 95 PHE A O 1
ATOM 778 N N . ILE A 1 96 ? -0.13 -6.852 -2.414 1 97.94 96 ILE A N 1
ATOM 779 C CA . ILE A 1 96 ? 0.276 -6.953 -3.811 1 97.94 96 ILE A CA 1
ATOM 780 C C . ILE A 1 96 ? 1.781 -7.199 -3.895 1 97.94 96 ILE A C 1
ATOM 782 O O . ILE A 1 96 ? 2.576 -6.363 -3.459 1 97.94 96 ILE A O 1
ATOM 786 N N . PHE A 1 97 ? 2.217 -8.289 -4.469 1 97.94 97 PHE A N 1
ATOM 787 C CA . PHE A 1 97 ? 3.621 -8.664 -4.582 1 97.94 97 PHE A CA 1
ATOM 788 C C . PHE A 1 97 ? 4.043 -8.758 -6.043 1 97.94 97 PHE A C 1
ATOM 790 O O . PHE A 1 97 ? 3.523 -9.594 -6.789 1 97.94 97 PHE A O 1
ATOM 797 N N . PRO A 1 98 ? 4.961 -7.953 -6.398 1 96.5 98 PRO A N 1
ATOM 798 C CA . PRO A 1 98 ? 5.527 -8.211 -7.723 1 96.5 98 PRO A CA 1
ATOM 799 C C . PRO A 1 98 ? 6.328 -9.516 -7.777 1 96.5 98 PRO A C 1
ATOM 801 O O . PRO A 1 98 ? 6.941 -9.906 -6.781 1 96.5 98 PRO A O 1
ATOM 804 N N . TYR A 1 99 ? 6.281 -10.156 -8.891 1 93.62 99 TYR A N 1
ATOM 805 C CA . TYR A 1 99 ? 7.125 -11.32 -9.148 1 93.62 99 TYR A CA 1
ATOM 806 C C . TYR A 1 99 ? 7.422 -11.461 -10.633 1 93.62 99 TYR A C 1
ATOM 808 O O . TYR A 1 99 ? 7.066 -10.594 -11.43 1 93.62 99 TYR A O 1
ATOM 816 N N . ALA A 1 100 ? 8.07 -12.438 -11.062 1 88.25 100 ALA A N 1
ATOM 817 C CA . ALA A 1 100 ? 8.625 -12.555 -12.414 1 88.25 100 ALA A CA 1
ATOM 818 C C . ALA A 1 100 ? 7.516 -12.523 -13.461 1 88.25 100 ALA A C 1
ATOM 820 O O . ALA A 1 100 ? 7.699 -11.961 -14.547 1 88.25 100 ALA A O 1
ATOM 821 N N . GLU A 1 101 ? 6.379 -13.062 -13.156 1 88.75 101 GLU A N 1
ATOM 822 C CA . GLU A 1 101 ? 5.32 -13.219 -14.148 1 88.75 101 GLU A CA 1
ATOM 823 C C . GLU A 1 101 ? 4.316 -12.078 -14.07 1 88.75 101 GLU A C 1
ATOM 825 O O . GLU A 1 101 ? 3.428 -11.969 -14.922 1 88.75 101 GLU A O 1
ATOM 830 N N . GLY A 1 102 ? 4.406 -11.188 -13.141 1 93.75 102 GLY A N 1
ATOM 831 C CA . GLY A 1 102 ? 3.451 -10.117 -12.891 1 93.75 102 GLY A CA 1
ATOM 832 C C . GLY A 1 102 ? 3.348 -9.734 -11.43 1 93.75 102 GLY A C 1
ATOM 833 O O . GLY A 1 102 ? 4.332 -9.305 -10.82 1 93.75 102 GLY A O 1
ATOM 834 N N . GLN A 1 103 ? 2.195 -9.977 -10.883 1 97.06 103 GLN A N 1
ATOM 835 C CA . GLN A 1 103 ? 2.01 -9.703 -9.461 1 97.06 103 GLN A CA 1
ATOM 836 C C . GLN A 1 103 ? 0.996 -10.664 -8.844 1 97.06 103 GLN A C 1
ATOM 838 O O . GLN A 1 103 ? 0.126 -11.188 -9.547 1 97.06 103 GLN A O 1
ATOM 843 N N . ILE A 1 104 ? 1.166 -10.922 -7.609 1 97.75 104 ILE A N 1
ATOM 844 C CA . ILE A 1 104 ? 0.225 -11.711 -6.824 1 97.75 104 ILE A CA 1
ATOM 845 C C . ILE A 1 104 ? -0.628 -10.789 -5.957 1 97.75 104 ILE A C 1
ATOM 847 O O . ILE A 1 104 ? -0.098 -9.992 -5.18 1 97.75 104 ILE A O 1
ATOM 851 N N . LEU A 1 105 ? -1.889 -10.891 -6.141 1 97.31 105 LEU A N 1
ATOM 852 C CA . LEU A 1 105 ? -2.842 -10.188 -5.289 1 97.31 105 LEU A CA 1
ATOM 853 C C . LEU A 1 105 ? -3.398 -11.117 -4.215 1 97.31 105 LEU A C 1
ATOM 855 O O . LEU A 1 105 ? -3.908 -12.195 -4.523 1 97.31 105 LEU A O 1
ATOM 859 N N . VAL A 1 106 ? -3.293 -10.703 -2.975 1 97.06 106 VAL A N 1
ATOM 860 C CA . VAL A 1 106 ? -3.773 -11.484 -1.841 1 97.06 106 VAL A CA 1
ATOM 861 C C . VAL A 1 106 ? -4.738 -10.648 -1.004 1 97.06 106 VAL A C 1
ATOM 863 O O . VAL A 1 106 ? -4.418 -9.523 -0.618 1 97.06 106 VAL A O 1
ATOM 866 N N . LEU A 1 107 ? -5.871 -11.148 -0.743 1 95.88 107 LEU A N 1
ATOM 867 C CA . LEU A 1 107 ? -6.828 -10.516 0.161 1 95.88 107 LEU A CA 1
ATOM 868 C C . LEU A 1 107 ? -6.961 -11.312 1.453 1 95.88 107 LEU A C 1
ATOM 870 O O . LEU A 1 107 ? -7.086 -12.539 1.42 1 95.88 107 LEU A O 1
ATOM 874 N N . CYS A 1 108 ? -6.934 -10.547 2.521 1 95.19 108 CYS A N 1
ATOM 875 C CA . CYS A 1 108 ? -6.961 -11.148 3.854 1 95.19 108 CYS A CA 1
ATOM 876 C C . CYS A 1 108 ? -8.016 -10.477 4.727 1 95.19 108 CYS A C 1
ATOM 878 O O . CYS A 1 108 ? -8.367 -9.32 4.508 1 95.19 108 CYS A O 1
ATOM 880 N N . ASP A 1 109 ? -8.406 -11.273 5.754 1 93.75 109 ASP A N 1
ATOM 881 C CA . ASP A 1 109 ? -9.18 -10.68 6.84 1 93.75 109 ASP A CA 1
ATOM 882 C C . ASP A 1 109 ? -8.328 -9.711 7.652 1 93.75 109 ASP A C 1
ATOM 884 O O . ASP A 1 109 ? -7.098 -9.727 7.566 1 93.75 109 ASP A O 1
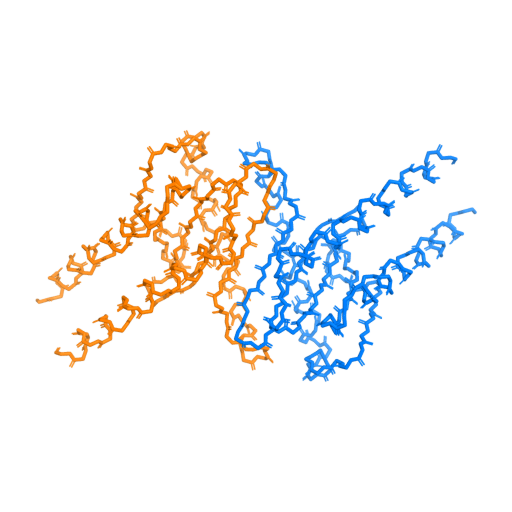ATOM 888 N N . LEU A 1 110 ? -8.992 -8.93 8.43 1 92.75 110 LEU A N 1
ATOM 889 C CA . LEU A 1 110 ? -8.312 -7.875 9.172 1 92.75 110 LEU A CA 1
ATOM 890 C C . LEU A 1 110 ? -7.582 -8.445 10.383 1 92.75 110 LEU A C 1
ATOM 892 O O . LEU A 1 110 ? -6.695 -7.797 10.945 1 92.75 110 LEU A O 1
ATOM 896 N N . ASP A 1 111 ? -7.965 -9.586 10.852 1 90.62 111 ASP A N 1
ATOM 897 C CA . ASP A 1 111 ? -7.391 -10.172 12.062 1 90.62 111 ASP A CA 1
ATOM 898 C C . ASP A 1 111 ? -6.105 -10.93 11.75 1 90.62 111 ASP A C 1
ATOM 900 O O . ASP A 1 111 ? -6.004 -12.125 12.023 1 90.62 111 ASP A O 1
ATOM 904 N N . VAL A 1 112 ? -5.203 -10.305 11.008 1 90.81 112 VAL A N 1
ATOM 905 C CA . VAL A 1 112 ? -3.889 -10.859 10.711 1 90.81 112 VAL A CA 1
ATOM 906 C C . VAL A 1 112 ? -2.799 -9.898 11.164 1 90.81 112 VAL A C 1
ATOM 908 O O . VAL A 1 112 ? -3.062 -8.711 11.383 1 90.81 112 VAL A O 1
ATOM 911 N N . VAL A 1 113 ? -1.702 -10.469 11.422 1 89.25 113 VAL A N 1
ATOM 912 C CA . VAL A 1 113 ? -0.508 -9.641 11.57 1 89.25 113 VAL A CA 1
ATOM 913 C C . VAL A 1 113 ? 0.143 -9.43 10.211 1 89.25 113 VAL A C 1
ATOM 915 O O . VAL A 1 113 ? 0.797 -10.328 9.68 1 89.25 113 VAL A O 1
ATOM 918 N N . PRO A 1 114 ? -0.031 -8.266 9.656 1 91.88 114 PRO A N 1
ATOM 919 C CA . PRO A 1 114 ? 0.323 -8.047 8.25 1 91.88 114 PRO A CA 1
ATOM 920 C C . PRO A 1 114 ? 1.771 -8.422 7.945 1 91.88 114 PRO A C 1
ATOM 922 O O . PRO A 1 114 ? 2.037 -9.102 6.949 1 91.88 114 PRO A O 1
ATOM 925 N N . ASN A 1 115 ? 2.668 -8.047 8.844 1 90.12 115 ASN A N 1
ATOM 926 C CA . ASN A 1 115 ? 4.082 -8.289 8.578 1 90.12 115 ASN A CA 1
ATOM 927 C C . ASN A 1 115 ? 4.395 -9.781 8.523 1 90.12 115 ASN A C 1
ATOM 929 O O . ASN A 1 115 ? 5.242 -10.211 7.742 1 90.12 115 ASN A O 1
ATOM 933 N N . TYR A 1 116 ? 3.762 -10.492 9.305 1 92.75 116 TYR A N 1
ATOM 934 C CA . TYR A 1 116 ? 3.98 -11.938 9.344 1 92.75 116 TYR A CA 1
ATOM 935 C C . TYR A 1 116 ? 3.455 -12.594 8.07 1 92.75 116 TYR A C 1
ATOM 937 O O . TYR A 1 116 ? 4.145 -13.414 7.461 1 92.75 116 TYR A O 1
ATOM 945 N N . VAL A 1 117 ? 2.289 -12.266 7.664 1 95.44 117 VAL A N 1
ATOM 946 C CA . VAL A 1 117 ? 1.681 -12.812 6.461 1 95.44 117 VAL A CA 1
ATOM 947 C C . VAL A 1 117 ? 2.504 -12.422 5.238 1 95.44 117 VAL A C 1
ATOM 949 O O . VAL A 1 117 ? 2.799 -13.258 4.383 1 95.44 117 VAL A O 1
ATOM 952 N N . ALA A 1 118 ? 2.898 -11.156 5.199 1 96.12 118 ALA A N 1
ATOM 953 C CA . ALA A 1 118 ? 3.697 -10.664 4.078 1 96.12 118 ALA A CA 1
ATOM 954 C C . ALA A 1 118 ? 5.008 -11.438 3.955 1 96.12 118 ALA A C 1
ATOM 956 O O . ALA A 1 118 ? 5.43 -11.781 2.85 1 96.12 118 ALA A O 1
ATOM 957 N N . LYS A 1 119 ? 5.637 -11.703 5.059 1 93.88 119 LYS A N 1
ATOM 958 C CA . LYS A 1 119 ? 6.902 -12.43 5.051 1 93.88 119 LYS A CA 1
ATOM 959 C C . LYS A 1 119 ? 6.715 -13.852 4.527 1 93.88 119 LYS A C 1
ATOM 961 O O . LYS A 1 119 ? 7.531 -14.344 3.742 1 93.88 119 LYS A O 1
ATOM 966 N N . LYS A 1 120 ? 5.699 -14.477 4.941 1 96.06 120 LYS A N 1
ATOM 967 C CA . LYS A 1 120 ? 5.41 -15.828 4.48 1 96.06 120 LYS A CA 1
ATOM 968 C C . LYS A 1 120 ? 5.199 -15.859 2.969 1 96.06 120 LYS A C 1
ATOM 970 O O . LYS A 1 120 ? 5.75 -16.719 2.279 1 96.06 120 LYS A O 1
ATOM 975 N N . ILE A 1 121 ? 4.418 -14.938 2.527 1 97.5 121 ILE A N 1
ATOM 976 C CA . ILE A 1 121 ? 4.129 -14.891 1.099 1 97.5 121 ILE A CA 1
ATOM 977 C C . ILE A 1 121 ? 5.406 -14.586 0.321 1 97.5 121 ILE A C 1
ATOM 979 O O . ILE A 1 121 ? 5.672 -15.203 -0.711 1 97.5 121 ILE A O 1
ATOM 983 N N . SER A 1 122 ? 6.172 -13.656 0.837 1 96.25 122 SER A N 1
ATOM 984 C CA . SER A 1 122 ? 7.426 -13.281 0.189 1 96.25 122 SER A CA 1
ATOM 985 C C . SER A 1 122 ? 8.352 -14.484 0.055 1 96.25 122 SER A C 1
ATOM 987 O O . SER A 1 122 ? 9.039 -14.641 -0.96 1 96.25 122 SER A O 1
ATOM 989 N N . PHE A 1 123 ? 8.359 -15.289 1.03 1 95.06 123 PHE A N 1
ATOM 990 C CA . PHE A 1 123 ? 9.195 -16.484 1.008 1 95.06 123 PHE A CA 1
ATOM 991 C C . PHE A 1 123 ? 8.734 -17.453 -0.08 1 95.06 123 PHE A C 1
ATOM 993 O O . PHE A 1 123 ? 9.555 -18 -0.82 1 95.06 123 PHE A O 1
ATOM 1000 N N . LEU A 1 124 ? 7.477 -17.641 -0.168 1 96.06 124 LEU A N 1
ATOM 1001 C CA . LEU A 1 124 ? 6.918 -18.531 -1.184 1 96.06 124 LEU A CA 1
ATOM 1002 C C . LEU A 1 124 ? 7.219 -18.016 -2.584 1 96.06 124 LEU A C 1
ATOM 1004 O O . LEU A 1 124 ? 7.551 -18.781 -3.482 1 96.06 124 LEU A O 1
ATOM 1008 N N . LEU A 1 125 ? 7.137 -16.719 -2.754 1 95.31 125 LEU A N 1
ATOM 1009 C CA . LEU A 1 125 ? 7.379 -16.094 -4.055 1 95.31 125 LEU A CA 1
ATOM 1010 C C . LEU A 1 125 ? 8.852 -16.203 -4.438 1 95.31 125 LEU A C 1
ATOM 1012 O O . LEU A 1 125 ? 9.18 -16.438 -5.602 1 95.31 125 LEU A O 1
ATOM 1016 N N . ARG A 1 126 ? 9.695 -16 -3.48 1 91.31 126 ARG A N 1
ATOM 1017 C CA . ARG A 1 126 ? 11.125 -16.109 -3.74 1 91.31 126 ARG A CA 1
ATOM 1018 C C . ARG A 1 126 ? 11.484 -17.516 -4.195 1 91.31 126 ARG A C 1
ATOM 1020 O O . ARG A 1 126 ? 12.273 -17.703 -5.129 1 91.31 126 ARG A O 1
ATOM 1027 N N . ASP A 1 127 ? 10.969 -18.453 -3.576 1 90.19 127 ASP A N 1
ATOM 1028 C CA . ASP A 1 127 ? 11.195 -19.844 -3.955 1 90.19 127 ASP A CA 1
ATOM 1029 C C . ASP A 1 127 ? 10.688 -20.125 -5.367 1 90.19 127 ASP A C 1
ATOM 1031 O O . ASP A 1 127 ? 11.344 -20.812 -6.148 1 90.19 127 ASP A O 1
ATOM 1035 N N . PHE A 1 128 ? 9.555 -19.609 -5.66 1 91.12 128 PHE A 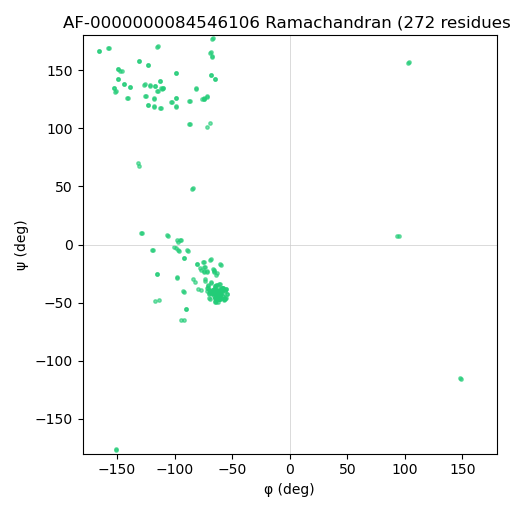N 1
ATOM 1036 C CA . PHE A 1 128 ? 8.969 -19.766 -6.98 1 91.12 128 PHE A CA 1
ATOM 1037 C C . PHE A 1 128 ? 9.836 -19.125 -8.047 1 91.12 128 PHE A C 1
ATOM 1039 O O . PHE A 1 128 ? 10.109 -19.734 -9.086 1 91.12 128 PHE A O 1
ATOM 1046 N N . ASP A 1 129 ? 10.25 -17.859 -7.824 1 86.5 129 ASP A N 1
ATOM 1047 C CA . ASP A 1 129 ? 11.062 -17.125 -8.789 1 86.5 129 ASP A CA 1
ATOM 1048 C C . ASP A 1 129 ? 12.391 -17.844 -9.031 1 86.5 129 ASP A C 1
ATOM 1050 O O . ASP A 1 129 ? 12.883 -17.875 -10.164 1 86.5 129 ASP A O 1
ATOM 1054 N N . TRP A 1 130 ? 12.898 -18.375 -8.031 1 80.38 130 TRP A N 1
ATOM 1055 C CA . TRP A 1 130 ? 14.148 -19.109 -8.148 1 80.38 130 TRP A CA 1
ATOM 1056 C C . TRP A 1 130 ? 13.969 -20.359 -9 1 80.38 130 TRP A C 1
ATOM 1058 O O . TRP A 1 130 ? 14.797 -20.641 -9.867 1 80.38 130 TRP A O 1
ATOM 1068 N N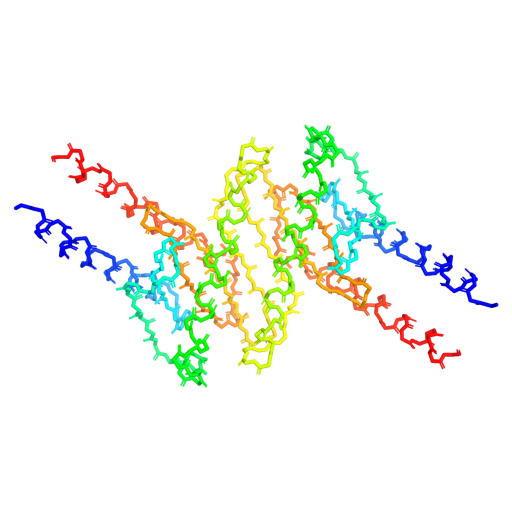 . ARG A 1 131 ? 12.922 -21.016 -8.875 1 77.81 131 ARG A N 1
ATOM 1069 C CA . ARG A 1 131 ? 12.641 -22.234 -9.625 1 77.81 131 ARG A CA 1
ATOM 1070 C C . ARG A 1 131 ? 12.391 -21.938 -11.102 1 77.81 131 ARG A C 1
ATOM 1072 O O . ARG A 1 131 ? 12.805 -22.688 -11.977 1 77.81 131 ARG A O 1
ATOM 1079 N N . LEU A 1 132 ? 11.719 -20.875 -11.297 1 75.38 132 LEU A N 1
ATOM 1080 C CA . LEU A 1 132 ? 11.438 -20.5 -12.68 1 75.38 132 LEU A CA 1
ATOM 1081 C C . LEU A 1 132 ? 12.727 -20.156 -13.414 1 75.38 132 LEU A C 1
ATOM 1083 O O . LEU A 1 132 ? 12.883 -20.484 -14.594 1 75.38 132 LEU A O 1
ATOM 1087 N N . LYS A 1 133 ? 13.602 -19.5 -12.734 1 73.12 133 LYS A N 1
ATOM 1088 C CA . LYS A 1 133 ? 14.891 -19.141 -13.32 1 73.12 133 LYS A CA 1
ATOM 1089 C C . LYS A 1 133 ? 15.711 -20.391 -13.633 1 73.12 133 LYS A C 1
ATOM 1091 O O . LYS A 1 133 ? 16.375 -20.469 -14.672 1 73.12 133 LYS A O 1
ATOM 1096 N N . GLU A 1 134 ? 15.633 -21.328 -12.805 1 68.25 134 GLU A N 1
ATOM 1097 C CA . GLU A 1 134 ? 16.391 -22.562 -13 1 68.25 134 GLU A CA 1
ATOM 1098 C C . GLU A 1 134 ? 15.812 -23.375 -14.156 1 68.25 134 GLU A C 1
ATOM 1100 O O . GLU A 1 134 ? 16.562 -24.047 -14.883 1 68.25 134 GLU A O 1
ATOM 1105 N N . THR A 1 135 ? 14.508 -23.312 -14.258 1 63.38 135 THR A N 1
ATOM 1106 C CA . THR A 1 135 ? 13.875 -24.062 -15.336 1 63.38 135 THR A CA 1
ATOM 1107 C C . THR A 1 135 ? 14.172 -23.422 -16.688 1 63.38 135 THR A C 1
ATOM 1109 O O . THR A 1 135 ? 14.289 -24.125 -17.703 1 63.38 135 THR A O 1
ATOM 1112 N N . LEU A 1 136 ? 14.18 -22.109 -16.641 1 55.75 136 LEU A N 1
ATOM 1113 C CA . LEU A 1 136 ? 14.492 -21.422 -17.891 1 55.75 136 LEU A CA 1
ATOM 1114 C C . LEU A 1 136 ? 15.945 -21.641 -18.281 1 55.75 136 LEU A C 1
ATOM 1116 O O . LEU A 1 136 ? 16.281 -21.656 -19.469 1 55.75 136 LEU A O 1
ATOM 1120 N N . PHE A 1 137 ? 16.75 -21.75 -17.297 1 50.97 137 PHE A N 1
ATOM 1121 C CA . PHE A 1 137 ? 18.156 -21.969 -17.625 1 50.97 137 PHE A CA 1
ATOM 1122 C C . PHE A 1 137 ? 18.484 -23.469 -17.609 1 50.97 137 PHE A C 1
ATOM 1124 O O . PHE A 1 137 ? 19.625 -23.859 -17.859 1 50.97 137 PHE A O 1
ATOM 1131 N N . ALA A 1 138 ? 17.609 -24.375 -17.406 1 44.34 138 ALA A N 1
ATOM 1132 C CA . ALA A 1 138 ? 17.859 -25.797 -17.594 1 44.34 138 ALA A CA 1
ATOM 1133 C C . ALA A 1 138 ? 17.516 -26.234 -19.016 1 44.34 138 ALA A C 1
ATOM 1135 O O . ALA A 1 138 ? 16.625 -25.672 -19.641 1 44.34 138 ALA A O 1
ATOM 1136 N N . MET B 1 1 ? -11.938 37.031 6.48 1 35.5 1 MET B N 1
ATOM 1137 C CA . MET B 1 1 ? -11.875 36 7.492 1 35.5 1 MET B CA 1
ATOM 1138 C C . MET B 1 1 ? -11.344 34.688 6.895 1 35.5 1 MET B C 1
ATOM 1140 O O . MET B 1 1 ? -11.242 33.688 7.59 1 35.5 1 MET B O 1
ATOM 1144 N N . MET B 1 2 ? -11.375 34.562 5.543 1 45.5 2 MET B N 1
ATOM 1145 C CA . MET B 1 2 ? -11.008 33.5 4.625 1 45.5 2 MET B CA 1
ATOM 1146 C C . MET B 1 2 ? -9.5 33.25 4.617 1 45.5 2 MET B C 1
ATOM 1148 O O . MET B 1 2 ? -9.039 32.125 4.562 1 45.5 2 MET B O 1
ATOM 1152 N N . ILE B 1 3 ? -8.742 34.406 4.66 1 48.84 3 ILE B N 1
ATOM 1153 C CA . ILE B 1 3 ? -7.281 34.406 4.641 1 48.84 3 ILE B CA 1
ATOM 1154 C C . ILE B 1 3 ? -6.746 33.719 5.883 1 48.84 3 ILE B C 1
ATOM 1156 O O . ILE B 1 3 ? -5.816 32.906 5.797 1 48.84 3 ILE B O 1
ATOM 1160 N N . SER B 1 4 ? -7.41 34 7.129 1 52.25 4 SER B N 1
ATOM 1161 C CA . SER B 1 4 ? -7.094 33.469 8.438 1 52.25 4 SER B CA 1
ATOM 1162 C C . SER B 1 4 ? -7.305 31.953 8.477 1 52.25 4 SER B C 1
ATOM 1164 O O . SER B 1 4 ? -6.496 31.219 9.055 1 52.25 4 SER B O 1
ATOM 1166 N N . SER B 1 5 ? -8.266 31.594 7.504 1 69.88 5 SER B N 1
ATOM 1167 C CA . SER B 1 5 ? -8.68 30.188 7.562 1 69.88 5 SER B CA 1
ATOM 1168 C C . SER B 1 5 ? -7.684 29.297 6.84 1 69.88 5 SER B C 1
ATOM 1170 O O . SER B 1 5 ? -7.324 28.219 7.34 1 69.88 5 SER B O 1
ATOM 1172 N N . ASN B 1 6 ? -7.102 29.984 5.762 1 76.69 6 ASN B N 1
ATOM 1173 C CA . ASN B 1 6 ? -6.117 29.203 5.012 1 76.69 6 ASN B CA 1
ATOM 1174 C C . ASN B 1 6 ? -4.785 29.125 5.75 1 76.69 6 ASN B C 1
ATOM 1176 O O . ASN B 1 6 ? -4.137 28.078 5.754 1 76.69 6 ASN B O 1
ATOM 1180 N N . LEU B 1 7 ? -4.441 30.312 6.383 1 79.81 7 LEU B N 1
ATOM 1181 C CA . LEU B 1 7 ? -3.199 30.344 7.148 1 79.81 7 LEU B CA 1
ATOM 1182 C C . LEU B 1 7 ? -3.271 29.391 8.344 1 79.81 7 LEU B C 1
ATOM 1184 O O . LEU B 1 7 ? -2.316 28.656 8.617 1 79.81 7 LEU B O 1
ATOM 1188 N N . GLU B 1 8 ? -4.398 29.547 9.062 1 80.88 8 GLU B N 1
ATOM 1189 C CA . GLU B 1 8 ? -4.594 28.672 10.211 1 80.88 8 GLU B CA 1
ATOM 1190 C C . GLU B 1 8 ? -4.59 27.203 9.797 1 80.88 8 GLU B C 1
ATOM 1192 O O . GLU B 1 8 ? -4.031 26.359 10.492 1 80.88 8 GLU B O 1
ATOM 1197 N N . ARG B 1 9 ? -5.145 27.016 8.688 1 83.94 9 ARG B N 1
ATOM 1198 C CA . ARG B 1 9 ? -5.172 25.656 8.156 1 83.94 9 ARG B CA 1
ATOM 1199 C C . ARG B 1 9 ? -3.768 25.172 7.816 1 83.94 9 ARG B C 1
ATOM 1201 O O . ARG B 1 9 ? -3.393 24.047 8.148 1 83.94 9 ARG B O 1
ATOM 1208 N N . ASN B 1 10 ? -3.021 25.984 7.258 1 88.12 10 ASN B N 1
ATOM 1209 C CA . ASN B 1 10 ? -1.65 25.641 6.891 1 88.12 10 ASN B CA 1
ATOM 1210 C C . ASN B 1 10 ? -0.787 25.391 8.125 1 88.12 10 ASN B C 1
ATOM 1212 O O . ASN B 1 10 ? 0.05 24.484 8.133 1 88.12 10 ASN B O 1
ATOM 1216 N N . GLN B 1 11 ? -1.022 26.203 9.07 1 90.19 11 GLN B N 1
ATOM 1217 C CA . GLN B 1 11 ? -0.288 26.031 10.32 1 90.19 11 GLN B CA 1
ATOM 1218 C C . GLN B 1 11 ? -0.667 24.719 11 1 90.19 11 GLN B C 1
ATOM 1220 O O . GLN B 1 11 ? 0.19 24.031 11.562 1 90.19 11 GLN B O 1
ATOM 1225 N N . ALA B 1 12 ? -1.942 24.453 10.961 1 91.69 12 ALA B N 1
ATOM 1226 C CA . ALA B 1 12 ? -2.414 23.203 11.547 1 91.69 12 ALA B CA 1
ATOM 1227 C C . ALA B 1 12 ? -1.795 22 10.852 1 91.69 12 ALA B C 1
ATOM 1229 O O . ALA B 1 12 ? -1.417 21.016 11.5 1 91.69 12 ALA B O 1
ATOM 1230 N N . ILE B 1 13 ? -1.699 22.094 9.609 1 94.12 13 ILE B N 1
ATOM 1231 C CA . ILE B 1 13 ? -1.116 21.016 8.82 1 94.12 13 ILE B CA 1
ATOM 1232 C C . ILE B 1 13 ? 0.372 20.891 9.141 1 94.12 13 ILE B C 1
ATOM 1234 O O . ILE B 1 13 ? 0.894 19.781 9.273 1 94.12 13 ILE B O 1
ATOM 1238 N N . LEU B 1 14 ? 1.049 22.016 9.242 1 94.25 14 LEU B N 1
ATOM 1239 C CA . LEU B 1 14 ? 2.457 22.016 9.625 1 94.25 14 LEU B CA 1
ATOM 1240 C C . LEU B 1 14 ? 2.658 21.297 10.953 1 94.25 14 LEU B C 1
ATOM 1242 O O . LEU B 1 14 ? 3.527 20.422 11.07 1 94.25 14 LEU B O 1
ATOM 1246 N N . HIS B 1 15 ? 1.816 21.609 11.914 1 94.44 15 HIS B N 1
ATOM 1247 C CA . HIS B 1 15 ? 1.928 20.984 13.234 1 94.44 15 HIS B CA 1
ATOM 1248 C C . HIS B 1 15 ? 1.63 19.5 13.172 1 94.44 15 HIS B C 1
ATOM 1250 O O . HIS B 1 15 ? 2.258 18.703 13.875 1 94.44 15 HIS B O 1
ATOM 1256 N N . LEU B 1 16 ? 0.658 19.125 12.383 1 95.06 16 LEU B N 1
ATOM 1257 C CA . LEU B 1 16 ? 0.35 17.719 12.188 1 95.06 16 LEU B CA 1
ATOM 1258 C C . LEU B 1 16 ? 1.57 16.969 11.672 1 95.06 16 LEU B C 1
ATOM 1260 O O . LEU B 1 16 ? 1.913 15.898 12.195 1 95.06 16 LEU B O 1
ATOM 1264 N N . CYS B 1 17 ? 2.217 17.5 10.695 1 96.56 17 CYS B N 1
ATOM 1265 C CA . CYS B 1 17 ? 3.395 16.859 10.117 1 96.56 17 CYS B CA 1
ATOM 1266 C C . CYS B 1 17 ? 4.52 16.766 11.141 1 96.56 17 CYS B C 1
ATOM 1268 O O . CYS B 1 17 ? 5.199 15.734 11.227 1 96.56 17 CYS B O 1
ATOM 1270 N N . GLN B 1 18 ? 4.699 17.797 11.891 1 96.44 18 GLN B N 1
ATOM 1271 C CA . GLN B 1 18 ? 5.715 17.781 12.938 1 96.44 18 GLN B CA 1
ATOM 1272 C C . GLN B 1 18 ? 5.406 16.734 13.992 1 96.44 18 GLN B C 1
ATOM 1274 O O . GLN B 1 18 ? 6.309 16.031 14.461 1 96.44 18 GLN B O 1
ATOM 1279 N N . ASP B 1 19 ? 4.16 16.641 14.375 1 96.62 19 ASP B N 1
ATOM 1280 C CA . ASP B 1 19 ? 3.744 15.648 15.359 1 96.62 19 ASP B CA 1
ATOM 1281 C C . ASP B 1 19 ? 3.996 14.234 14.852 1 96.62 19 ASP B C 1
ATOM 1283 O O . ASP B 1 19 ? 4.445 13.367 15.609 1 96.62 19 ASP B O 1
ATOM 1287 N N . ILE B 1 20 ? 3.686 13.992 13.609 1 97.5 20 ILE B N 1
ATOM 1288 C CA . ILE B 1 20 ? 3.9 12.68 13.016 1 97.5 20 ILE B CA 1
ATOM 1289 C C . ILE B 1 20 ? 5.395 12.367 12.984 1 97.5 20 ILE B C 1
ATOM 1291 O O . ILE B 1 20 ? 5.812 11.281 13.391 1 97.5 20 ILE B O 1
ATOM 1295 N N . LEU B 1 21 ? 6.172 13.281 12.555 1 96.19 21 LEU B N 1
ATOM 1296 C CA . LEU B 1 21 ? 7.621 13.102 12.516 1 96.19 21 LEU B CA 1
ATOM 1297 C C . LEU B 1 21 ? 8.172 12.789 13.898 1 96.19 21 LEU B C 1
ATOM 1299 O O . LEU B 1 21 ? 9.047 11.938 14.047 1 96.19 21 LEU B O 1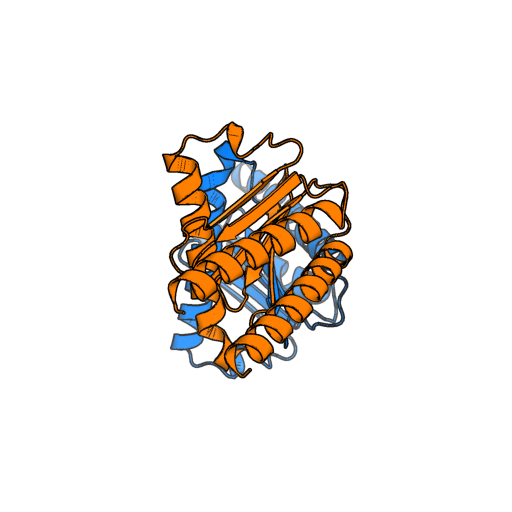
ATOM 1303 N N . ALA B 1 22 ? 7.66 13.367 14.898 1 95.75 22 ALA B N 1
ATOM 1304 C CA . ALA B 1 22 ? 8.141 13.242 16.266 1 95.75 22 ALA B CA 1
ATOM 1305 C C . ALA B 1 22 ? 7.641 11.953 16.922 1 95.75 22 ALA B C 1
ATOM 1307 O O . ALA B 1 22 ? 8.172 11.516 17.938 1 95.75 22 ALA B O 1
ATOM 1308 N N . SER B 1 23 ? 6.648 11.336 16.375 1 95.25 23 SER B N 1
ATOM 1309 C CA . SER B 1 23 ? 5.969 10.211 17 1 95.25 23 SER B CA 1
ATOM 1310 C C . SER B 1 23 ? 6.844 8.961 16.984 1 95.25 23 SER B C 1
ATOM 1312 O O . SER B 1 23 ? 6.621 8.031 17.766 1 95.25 23 SER B O 1
ATOM 1314 N N . ASP B 1 24 ? 7.766 8.93 16.062 1 95.38 24 ASP B N 1
ATOM 1315 C CA . ASP B 1 24 ? 8.688 7.809 15.961 1 95.38 24 ASP B CA 1
ATOM 1316 C C . ASP B 1 24 ? 10.023 8.242 15.367 1 95.38 24 ASP B C 1
ATOM 1318 O O . ASP B 1 24 ? 10.055 8.891 14.312 1 95.38 24 ASP B O 1
ATOM 1322 N N . GLU B 1 25 ? 11.125 7.875 15.984 1 93.06 25 GLU B N 1
ATOM 1323 C CA . GLU B 1 25 ? 12.445 8.32 15.57 1 93.06 25 GLU B CA 1
ATOM 1324 C C . GLU B 1 25 ? 12.844 7.723 14.227 1 93.06 25 GLU B C 1
ATOM 1326 O O . GLU B 1 25 ? 13.766 8.211 13.57 1 93.06 25 GLU B O 1
ATOM 1331 N N . ARG B 1 26 ? 12.141 6.754 13.766 1 93.88 26 ARG B N 1
ATOM 1332 C CA . ARG B 1 26 ? 12.492 6.07 12.523 1 93.88 26 ARG B CA 1
ATOM 1333 C C . ARG B 1 26 ? 11.789 6.715 11.328 1 93.88 26 ARG B C 1
ATOM 1335 O O . ARG B 1 26 ? 12.07 6.367 10.18 1 93.88 26 ARG B O 1
ATOM 1342 N N . ILE B 1 27 ? 10.836 7.578 11.578 1 95.69 27 ILE B N 1
ATOM 1343 C CA . ILE B 1 27 ? 10.258 8.398 10.516 1 95.69 27 ILE B CA 1
ATOM 1344 C C . ILE B 1 27 ? 11.242 9.508 10.133 1 95.69 27 ILE B C 1
ATOM 1346 O O . ILE B 1 27 ? 11.672 10.289 10.984 1 95.69 27 ILE B O 1
ATOM 1350 N N . PHE B 1 28 ? 11.562 9.562 8.875 1 94.44 28 PHE B N 1
ATOM 1351 C CA . PHE B 1 28 ? 12.57 10.562 8.531 1 94.44 28 PHE B CA 1
ATOM 1352 C C . PHE B 1 28 ? 12 11.578 7.547 1 94.44 28 PHE B C 1
ATOM 1354 O O . PHE B 1 28 ? 12.648 12.578 7.234 1 94.44 28 PHE B O 1
ATOM 1361 N N . PHE B 1 29 ? 10.805 11.391 7.09 1 94.69 29 PHE B N 1
ATOM 1362 C CA . PHE B 1 29 ? 10.164 12.305 6.152 1 94.69 29 PHE B CA 1
ATOM 1363 C C . PHE B 1 29 ? 8.648 12.266 6.301 1 94.69 29 PHE B C 1
ATOM 1365 O O . PHE B 1 29 ? 8.062 11.188 6.438 1 94.69 29 PHE B O 1
ATOM 1372 N N . VAL B 1 30 ? 8.016 13.43 6.336 1 96.31 30 VAL B N 1
ATOM 1373 C CA . VAL B 1 30 ? 6.562 13.578 6.336 1 96.31 30 VAL B CA 1
ATOM 1374 C C . VAL B 1 30 ? 6.156 14.727 5.418 1 96.31 30 VAL B C 1
ATOM 1376 O O . VAL B 1 30 ? 6.762 15.797 5.449 1 96.31 30 VAL B O 1
ATOM 1379 N N . SER B 1 31 ? 5.164 14.5 4.648 1 96.12 31 SER B N 1
ATOM 1380 C CA . SER B 1 31 ? 4.629 15.57 3.809 1 96.12 31 SER B CA 1
ATOM 1381 C C . SER B 1 31 ? 3.113 15.469 3.682 1 96.12 31 SER B C 1
ATOM 1383 O O . SER B 1 31 ? 2.568 14.367 3.564 1 96.12 31 SER B O 1
ATOM 1385 N N . SER B 1 32 ? 2.475 16.531 3.754 1 96.75 32 SER B N 1
ATOM 1386 C CA . SER B 1 32 ? 1.077 16.625 3.344 1 96.75 32 SER B CA 1
ATOM 1387 C C . SER B 1 32 ? 0.958 16.938 1.854 1 96.75 32 SER B C 1
ATOM 1389 O O . SER B 1 32 ? 1.544 17.906 1.364 1 96.75 32 SER B O 1
ATOM 1391 N N . LEU B 1 33 ? 0.263 16.094 1.171 1 97.12 33 LEU B N 1
ATOM 1392 C CA . LEU B 1 33 ? 0.024 16.266 -0.259 1 97.12 33 LEU B CA 1
ATOM 1393 C C . LEU B 1 33 ? -1.441 16.578 -0.53 1 97.12 33 LEU B C 1
ATOM 1395 O O . LEU B 1 33 ? -2.338 15.945 0.022 1 97.12 33 LEU B O 1
ATOM 1399 N N . SER B 1 34 ? -1.661 17.531 -1.357 1 94.25 34 SER B N 1
ATOM 1400 C CA . SER B 1 34 ? -3.021 17.797 -1.809 1 94.25 34 SER B CA 1
ATOM 1401 C C . SER B 1 34 ? -3.557 16.656 -2.666 1 94.25 34 SER B C 1
ATOM 1403 O O . SER B 1 34 ? -2.826 15.711 -2.982 1 94.25 34 SER B O 1
ATOM 1405 N N . LYS B 1 35 ? -4.801 16.781 -3.082 1 90.88 35 LYS B N 1
ATOM 1406 C CA . LYS B 1 35 ? -5.445 15.742 -3.879 1 90.88 35 LYS B CA 1
ATOM 1407 C C . LYS B 1 35 ? -4.777 15.602 -5.242 1 90.88 35 LYS B C 1
ATOM 1409 O O . LYS B 1 35 ? -4.781 14.516 -5.832 1 90.88 35 LYS B O 1
ATOM 1414 N N . ASN B 1 36 ? -4.145 16.656 -5.637 1 90.44 36 ASN B N 1
ATOM 1415 C CA . ASN B 1 36 ? -3.49 16.625 -6.938 1 90.44 36 ASN B CA 1
ATOM 1416 C C . ASN B 1 36 ? -2.004 16.312 -6.812 1 90.44 36 ASN B C 1
ATOM 1418 O O . ASN B 1 36 ? -1.265 16.359 -7.797 1 90.44 36 ASN B O 1
ATOM 1422 N N . GLY B 1 37 ? -1.564 16.047 -5.621 1 93.75 37 GLY B N 1
ATOM 1423 C CA . GLY B 1 37 ? -0.208 15.57 -5.418 1 93.75 37 GLY B CA 1
ATOM 1424 C C . GLY B 1 37 ? 0.784 16.672 -5.121 1 93.75 37 GLY B C 1
ATOM 1425 O O . GLY B 1 37 ? 1.993 16.438 -5.086 1 93.75 37 GLY B O 1
ATOM 1426 N N . LYS B 1 38 ? 0.287 17.891 -4.941 1 93.56 38 LYS B N 1
ATOM 1427 C CA . LYS B 1 38 ? 1.182 18.969 -4.566 1 93.56 38 LYS B CA 1
ATOM 1428 C C . LYS B 1 38 ? 1.469 18.969 -3.07 1 93.56 38 LYS B C 1
ATOM 1430 O O . LYS B 1 38 ? 0.55 18.828 -2.258 1 93.56 38 LYS B O 1
ATOM 1435 N N . SER B 1 39 ? 2.732 19.109 -2.732 1 93.31 39 SER B N 1
ATOM 1436 C CA . SER B 1 39 ? 3.107 19.172 -1.324 1 93.31 39 SER B CA 1
ATOM 1437 C C . SER B 1 39 ? 2.744 20.516 -0.708 1 93.31 39 SER B C 1
ATOM 1439 O O . SER B 1 39 ? 3.119 21.562 -1.232 1 93.31 39 SER B O 1
ATOM 1441 N N . THR B 1 40 ? 2.025 20.516 0.356 1 89.62 40 THR B N 1
ATOM 1442 C CA . THR B 1 40 ? 1.663 21.719 1.079 1 89.62 40 THR B CA 1
ATOM 1443 C C . THR B 1 40 ? 2.59 21.938 2.271 1 89.62 40 THR B C 1
ATOM 1445 O O . THR B 1 40 ? 2.73 23.062 2.758 1 89.62 40 THR B O 1
ATOM 1448 N N . GLU B 1 41 ? 3.09 20.953 2.773 1 90.25 41 GLU B N 1
ATOM 1449 C CA . GLU B 1 41 ? 4.023 20.969 3.895 1 90.25 41 GLU B CA 1
ATOM 1450 C C . GLU B 1 41 ? 5.004 19.797 3.811 1 90.25 41 GLU B C 1
ATOM 1452 O O . GLU B 1 41 ? 4.633 18.688 3.396 1 90.25 41 GLU B O 1
ATOM 1457 N N . LEU B 1 42 ? 6.164 20.062 4.172 1 89.62 42 LEU B N 1
ATOM 1458 C CA . LEU B 1 42 ? 7.211 19.047 4.152 1 89.62 42 LEU B CA 1
ATOM 1459 C C . LEU B 1 42 ? 8.117 19.172 5.375 1 89.62 42 LEU B C 1
ATOM 1461 O O . LEU B 1 42 ? 8.555 20.281 5.715 1 89.62 42 LEU B O 1
ATOM 1465 N N . GLN B 1 43 ? 8.219 18.062 6.051 1 90.12 43 GLN B N 1
ATOM 1466 C CA . GLN B 1 43 ? 9.117 17.969 7.199 1 90.12 43 GLN B CA 1
ATOM 1467 C C . GLN B 1 43 ? 10.07 16.781 7.051 1 90.12 43 GLN B C 1
ATOM 1469 O O . GLN B 1 43 ? 9.695 15.734 6.523 1 90.12 43 GLN B O 1
ATOM 1474 N N . PHE B 1 44 ? 11.352 16.969 7.383 1 87 44 PHE B N 1
ATOM 1475 C CA . PHE B 1 44 ? 12.258 15.828 7.324 1 87 44 PHE B CA 1
ATOM 1476 C C . PHE B 1 44 ? 13.312 15.922 8.422 1 87 44 PHE B C 1
ATOM 1478 O O . PHE B 1 44 ? 13.578 17 8.953 1 87 44 PHE B O 1
ATOM 1485 N N . ARG B 1 45 ? 13.797 14.883 8.938 1 86 45 ARG B N 1
ATOM 1486 C CA . ARG B 1 45 ? 14.883 14.758 9.906 1 86 45 ARG B CA 1
ATOM 1487 C C . ARG B 1 45 ? 16.219 14.57 9.211 1 86 45 ARG B C 1
ATOM 1489 O O . ARG B 1 45 ? 17.172 15.305 9.477 1 86 45 ARG B O 1
ATOM 1496 N N . ASN B 1 46 ? 16.5 13.523 8.492 1 76.56 46 ASN B N 1
ATOM 1497 C CA . ASN B 1 46 ? 17.688 13.203 7.703 1 76.56 46 ASN B CA 1
ATOM 1498 C C . ASN B 1 46 ? 17.328 12.727 6.305 1 76.56 46 ASN B C 1
ATOM 1500 O O . ASN B 1 46 ? 17.312 11.523 6.035 1 76.56 46 ASN B O 1
ATOM 1504 N N . ASP B 1 47 ? 16.891 13.688 5.668 1 64.19 47 ASP B N 1
ATOM 1505 C CA . ASP B 1 47 ? 16.328 13.234 4.402 1 64.19 47 ASP B CA 1
ATOM 1506 C C . ASP B 1 47 ? 17.422 12.797 3.436 1 64.19 47 ASP B C 1
ATOM 1508 O O . ASP B 1 47 ? 18.219 13.617 2.965 1 64.19 47 ASP B O 1
ATOM 1512 N N . ARG B 1 48 ? 17.531 11.547 3.402 1 74.94 48 ARG B N 1
ATOM 1513 C CA . ARG B 1 48 ? 18.547 10.945 2.543 1 74.94 48 ARG B CA 1
ATOM 1514 C C . ARG B 1 48 ? 17.938 10.477 1.223 1 74.94 48 ARG B C 1
ATOM 1516 O O . ARG B 1 48 ? 18.656 10.078 0.306 1 74.94 48 ARG B O 1
ATOM 1523 N N . ILE B 1 49 ? 16.641 10.594 1.047 1 80.62 49 ILE B N 1
ATOM 1524 C CA . ILE B 1 49 ? 16.031 10.008 -0.145 1 80.62 49 ILE B CA 1
ATOM 1525 C C . ILE B 1 49 ? 15.484 11.125 -1.04 1 80.62 49 ILE B C 1
ATOM 1527 O O . ILE B 1 49 ? 15.859 11.219 -2.211 1 80.62 49 ILE B O 1
ATOM 1531 N N . ILE B 1 50 ? 14.758 12.055 -0.448 1 78.56 50 ILE B N 1
ATOM 1532 C CA . ILE B 1 50 ? 14.094 13.102 -1.224 1 78.56 50 ILE B CA 1
ATOM 1533 C C . ILE B 1 50 ? 15.133 14.117 -1.714 1 78.56 50 ILE B C 1
ATOM 1535 O O . ILE B 1 50 ? 15.016 14.641 -2.826 1 78.56 50 ILE B O 1
ATOM 1539 N N . THR B 1 51 ? 16.109 14.203 -0.932 1 78.12 51 THR B N 1
ATOM 1540 C CA . THR B 1 51 ? 17.125 15.195 -1.274 1 78.12 51 THR B CA 1
ATOM 1541 C C . THR B 1 51 ? 17.984 14.703 -2.434 1 78.12 51 THR B C 1
ATOM 1543 O O . THR B 1 51 ? 18.688 15.492 -3.072 1 78.12 51 THR B O 1
ATOM 1546 N N . LYS B 1 52 ? 17.891 13.453 -2.693 1 82.06 52 LYS B N 1
ATOM 1547 C CA . LYS B 1 52 ? 18.672 12.883 -3.791 1 82.06 52 LYS B CA 1
ATOM 1548 C C . LYS B 1 52 ? 17.922 12.977 -5.109 1 82.06 52 LYS B C 1
ATOM 1550 O O . LYS B 1 52 ? 18.469 12.695 -6.176 1 82.06 52 LYS B O 1
ATOM 1555 N N . MET B 1 53 ? 16.703 13.414 -5.059 1 87.19 53 MET B N 1
ATOM 1556 C CA . MET B 1 53 ? 15.859 13.5 -6.246 1 87.19 53 MET B CA 1
ATOM 1557 C C . MET B 1 53 ? 15.844 14.93 -6.793 1 87.19 53 MET B C 1
ATOM 1559 O O . MET B 1 53 ? 15.953 15.891 -6.031 1 87.19 53 MET B O 1
ATOM 1563 N N . SER B 1 54 ? 15.734 14.961 -8.07 1 90.81 54 SER B N 1
ATOM 1564 C CA . SER B 1 54 ? 15.461 16.266 -8.672 1 90.81 54 SER B CA 1
ATOM 1565 C C . SER B 1 54 ? 14.062 16.75 -8.297 1 90.81 54 SER B C 1
ATOM 1567 O O . SER B 1 54 ? 13.219 15.969 -7.859 1 90.81 54 SER B O 1
ATOM 1569 N N . LYS B 1 55 ? 13.914 18.031 -8.484 1 90.69 55 LYS B N 1
ATOM 1570 C CA . LYS B 1 55 ? 12.602 18.609 -8.211 1 90.69 55 LYS B CA 1
ATOM 1571 C C . LYS B 1 55 ? 11.508 17.922 -9.008 1 90.69 55 LYS B C 1
ATOM 1573 O O . LYS B 1 55 ? 10.422 17.656 -8.484 1 90.69 55 LYS B O 1
ATOM 1578 N N . GLN B 1 56 ? 11.844 17.609 -10.227 1 92.69 56 GLN B N 1
ATOM 1579 C CA . GLN B 1 56 ? 10.883 16.953 -11.102 1 92.69 56 GLN B CA 1
ATOM 1580 C C . GLN B 1 56 ? 10.57 15.547 -10.617 1 92.69 56 GLN B C 1
ATOM 1582 O O . GLN B 1 56 ? 9.422 15.109 -10.641 1 92.69 56 GLN B O 1
ATOM 1587 N N . GLU B 1 57 ? 11.578 14.867 -10.18 1 91.75 57 GLU B N 1
ATOM 1588 C CA . GLU B 1 57 ? 11.398 13.516 -9.672 1 91.75 57 GLU B CA 1
ATOM 1589 C C . GLU B 1 57 ? 10.531 13.508 -8.414 1 91.75 57 GLU B C 1
ATOM 1591 O O . GLU B 1 57 ? 9.68 12.633 -8.242 1 91.75 57 GLU B O 1
ATOM 1596 N N . VAL B 1 58 ? 10.758 14.492 -7.582 1 91.81 58 VAL B N 1
ATOM 1597 C CA . VAL B 1 58 ? 9.977 14.609 -6.355 1 91.81 58 VAL B CA 1
ATOM 1598 C C . VAL B 1 58 ? 8.508 14.867 -6.691 1 91.81 58 VAL B C 1
ATOM 1600 O O . VAL B 1 58 ? 7.617 14.234 -6.125 1 91.81 58 VAL B O 1
ATOM 1603 N N . GLU B 1 59 ? 8.297 15.734 -7.562 1 93.31 59 GLU B N 1
ATOM 1604 C CA . GLU B 1 59 ? 6.926 16.047 -7.969 1 93.31 59 GLU B CA 1
ATOM 1605 C C . GLU B 1 59 ? 6.227 14.828 -8.547 1 93.31 59 GLU B C 1
ATOM 1607 O O . GLU B 1 59 ? 5.059 14.57 -8.242 1 93.31 59 GLU B O 1
ATOM 1612 N N . MET B 1 60 ? 6.934 14.086 -9.336 1 92.75 60 MET B N 1
ATOM 1613 C CA . MET B 1 60 ? 6.375 12.859 -9.906 1 92.75 60 MET B CA 1
ATOM 1614 C C . MET B 1 60 ? 6.105 11.828 -8.828 1 92.75 60 MET B C 1
ATOM 1616 O O . MET B 1 60 ? 5.086 11.133 -8.859 1 92.75 60 MET B O 1
ATOM 1620 N N . PHE B 1 61 ? 7.039 11.766 -7.961 1 94.25 61 PHE B N 1
ATOM 1621 C CA . PHE B 1 61 ? 6.902 10.852 -6.832 1 94.25 61 PHE B CA 1
ATOM 1622 C C . PHE B 1 61 ? 5.648 11.164 -6.027 1 94.25 61 PHE B C 1
ATOM 1624 O O . PHE B 1 61 ? 4.852 10.273 -5.73 1 94.25 61 PHE B O 1
ATOM 1631 N N . PHE B 1 62 ? 5.41 12.398 -5.781 1 95.88 62 PHE B N 1
ATOM 1632 C CA . PHE B 1 62 ? 4.254 12.836 -5.012 1 95.88 62 PHE B CA 1
ATOM 1633 C C . PHE B 1 62 ? 2.969 12.633 -5.805 1 95.88 62 PHE B C 1
ATOM 1635 O O . PHE B 1 62 ? 1.971 12.148 -5.266 1 95.88 62 PHE B O 1
ATOM 1642 N N . MET B 1 63 ? 3.033 12.922 -6.977 1 95 63 MET B N 1
ATOM 1643 C CA . MET B 1 63 ? 1.854 12.781 -7.824 1 95 63 MET B CA 1
ATOM 1644 C C . MET B 1 63 ? 1.426 11.32 -7.926 1 95 63 MET B C 1
ATOM 1646 O O . MET B 1 63 ? 0.234 11.016 -7.875 1 95 63 MET B O 1
ATOM 1650 N N . GLN B 1 64 ? 2.357 10.508 -8.148 1 93.81 64 GLN B N 1
ATOM 1651 C CA . GLN B 1 64 ? 2.062 9.086 -8.258 1 93.81 64 GLN B CA 1
ATOM 1652 C C . GLN B 1 64 ? 1.406 8.562 -6.984 1 93.81 64 GLN B C 1
ATOM 1654 O O . GLN B 1 64 ? 0.485 7.742 -7.047 1 93.81 64 GLN B O 1
ATOM 1659 N N . ARG B 1 65 ? 1.865 8.977 -5.84 1 95.25 65 ARG B N 1
ATOM 1660 C CA . ARG B 1 65 ? 1.27 8.539 -4.582 1 95.25 65 ARG B CA 1
ATOM 1661 C C . ARG B 1 65 ? -0.155 9.062 -4.438 1 95.25 65 ARG B C 1
ATOM 1663 O O . ARG B 1 65 ? -1.032 8.359 -3.93 1 95.25 65 ARG B O 1
ATOM 1670 N N . SER B 1 66 ? -0.296 10.266 -4.863 1 95.25 66 SER B N 1
ATOM 1671 C CA . SER B 1 66 ? -1.647 10.812 -4.844 1 95.25 66 SER B CA 1
ATOM 1672 C C . SER B 1 66 ? -2.578 10.031 -5.758 1 95.25 66 SER B C 1
ATOM 1674 O O . SER B 1 66 ? -3.721 9.742 -5.395 1 95.25 66 SER B O 1
ATOM 1676 N N . LEU B 1 67 ? -2.064 9.719 -6.914 1 92.75 67 LEU B N 1
ATOM 1677 C CA . LEU B 1 67 ? -2.84 8.914 -7.852 1 92.75 67 LEU B CA 1
ATOM 1678 C C . LEU B 1 67 ? -3.17 7.551 -7.254 1 92.75 67 LEU B C 1
ATOM 1680 O O . LEU B 1 67 ? -4.297 7.066 -7.383 1 92.75 67 LEU B O 1
ATOM 1684 N N . GLN B 1 68 ? -2.225 6.977 -6.629 1 93.5 68 GLN B N 1
ATOM 1685 C CA . GLN B 1 68 ? -2.432 5.68 -5.992 1 93.5 68 GLN B CA 1
ATOM 1686 C C . GLN B 1 68 ? -3.58 5.738 -4.992 1 93.5 68 GLN B C 1
ATOM 1688 O O . GLN B 1 68 ? -4.43 4.844 -4.961 1 93.5 68 GLN B O 1
ATOM 1693 N N . THR B 1 69 ? -3.561 6.715 -4.195 1 94.69 69 THR B N 1
ATOM 1694 C CA . THR B 1 69 ? -4.609 6.895 -3.197 1 94.69 69 THR B CA 1
ATOM 1695 C C . THR B 1 69 ? -5.969 7.086 -3.867 1 94.69 69 THR B C 1
ATOM 1697 O O . THR B 1 69 ? -6.953 6.453 -3.48 1 94.69 69 THR B O 1
ATOM 1700 N N . SER B 1 70 ? -5.965 7.945 -4.867 1 93.5 70 SER B N 1
ATOM 1701 C CA . SER B 1 70 ? -7.211 8.234 -5.566 1 93.5 70 SER B CA 1
ATOM 1702 C C . SER B 1 70 ? -7.781 6.98 -6.219 1 93.5 70 SER B C 1
ATOM 1704 O O . SER B 1 70 ? -8.977 6.699 -6.102 1 93.5 70 SER B O 1
ATOM 1706 N N . LEU B 1 71 ? -6.973 6.266 -6.875 1 91.19 71 LEU B N 1
ATOM 1707 C CA . LEU B 1 71 ? -7.395 5.039 -7.539 1 91.19 71 LEU B CA 1
ATOM 1708 C C . LEU B 1 71 ? -7.883 4.012 -6.52 1 91.19 71 LEU B C 1
ATOM 1710 O O . LEU B 1 71 ? -8.883 3.326 -6.754 1 91.19 71 LEU B O 1
ATOM 1714 N N . SER B 1 72 ? -7.195 3.908 -5.406 1 94.25 72 SER B N 1
ATOM 1715 C CA . SER B 1 72 ? -7.602 2.969 -4.371 1 94.25 72 SER B CA 1
ATOM 1716 C C . SER B 1 72 ? -8.961 3.336 -3.795 1 94.25 72 SER B C 1
ATOM 1718 O O . SER B 1 72 ? -9.781 2.457 -3.502 1 94.25 72 SER B O 1
ATOM 1720 N N . LYS B 1 73 ? -9.211 4.586 -3.709 1 94.94 73 LYS B N 1
ATOM 1721 C CA . LYS B 1 73 ? -10.445 5.066 -3.09 1 94.94 73 LYS B CA 1
ATOM 1722 C C . LYS B 1 73 ? -11.648 4.836 -4.004 1 94.94 73 LYS B C 1
ATOM 1724 O O . LYS B 1 73 ? -12.797 4.895 -3.559 1 94.94 73 LYS B O 1
ATOM 1729 N N . GLU B 1 74 ? -11.414 4.637 -5.27 1 92.56 74 GLU B N 1
ATOM 1730 C CA . GLU B 1 74 ? -12.508 4.367 -6.207 1 92.56 74 GLU B CA 1
ATOM 1731 C C . GLU B 1 74 ? -13.266 3.1 -5.816 1 92.56 74 GLU B C 1
ATOM 1733 O O . GLU B 1 74 ? -14.414 2.91 -6.223 1 92.56 74 GLU B O 1
ATOM 1738 N N . PHE B 1 75 ? -12.695 2.283 -4.996 1 93.38 75 PHE B N 1
ATOM 1739 C CA . PHE B 1 75 ? -13.312 1.007 -4.66 1 93.38 75 PHE B CA 1
ATOM 1740 C C . PHE B 1 75 ? -13.875 1.033 -3.244 1 93.38 75 PHE B C 1
ATOM 1742 O O . PHE B 1 75 ? -14.297 0.001 -2.719 1 93.38 75 PHE B O 1
ATOM 1749 N N . ASP B 1 76 ? -13.891 2.156 -2.631 1 94.38 76 ASP B N 1
ATOM 1750 C CA . ASP B 1 76 ? -14.367 2.291 -1.257 1 94.38 76 ASP B CA 1
ATOM 1751 C C . ASP B 1 76 ? -15.789 1.747 -1.11 1 94.38 76 ASP B C 1
ATOM 1753 O O . ASP B 1 76 ? -16.094 1.06 -0.135 1 94.38 76 ASP B O 1
ATOM 1757 N N . ASP B 1 77 ? -16.562 1.989 -2.088 1 92.06 77 ASP B N 1
ATOM 1758 C CA . ASP B 1 77 ? -17.953 1.587 -1.986 1 92.06 77 ASP B CA 1
ATOM 1759 C C . ASP B 1 77 ? -18.109 0.076 -2.154 1 92.06 77 ASP B C 1
ATOM 1761 O O . ASP B 1 77 ? -19.078 -0.514 -1.671 1 92.06 77 ASP B O 1
ATOM 1765 N N . LEU B 1 78 ? -17.141 -0.493 -2.799 1 90.12 78 LEU B N 1
ATOM 1766 C CA . LEU B 1 78 ? -17.266 -1.912 -3.121 1 90.12 78 LEU B CA 1
ATOM 1767 C C . LEU B 1 78 ? -16.625 -2.77 -2.029 1 90.12 78 LEU B C 1
ATOM 1769 O O . LEU B 1 78 ? -17.156 -3.822 -1.676 1 90.12 78 LEU B O 1
ATOM 1773 N N . ILE B 1 79 ? -15.492 -2.289 -1.538 1 92.12 79 ILE B N 1
ATOM 1774 C CA . ILE B 1 79 ? -14.758 -3.205 -0.671 1 92.12 79 ILE B CA 1
ATOM 1775 C C . ILE B 1 79 ? -14.414 -2.506 0.642 1 92.12 79 ILE B C 1
ATOM 1777 O O . ILE B 1 79 ? -13.641 -3.029 1.444 1 92.12 79 ILE B O 1
ATOM 1781 N N . GLY B 1 80 ? -14.938 -1.323 0.929 1 92.94 80 GLY B N 1
ATOM 1782 C CA . GLY B 1 80 ? -14.734 -0.606 2.178 1 92.94 80 GLY B CA 1
ATOM 1783 C C . GLY B 1 80 ? -13.734 0.532 2.057 1 92.94 80 GLY B C 1
ATOM 1784 O O . GLY B 1 80 ? -12.82 0.479 1.231 1 92.94 80 GLY B O 1
ATOM 1785 N N . PRO B 1 81 ? -13.836 1.503 2.951 1 95.94 81 PRO B N 1
ATOM 1786 C CA . PRO B 1 81 ? -12.984 2.695 2.893 1 95.94 81 PRO B CA 1
ATOM 1787 C C . PRO B 1 81 ? -11.508 2.381 3.104 1 95.94 81 PRO B C 1
ATOM 1789 O O . PRO B 1 81 ? -11.164 1.515 3.914 1 95.94 81 PRO B O 1
ATOM 1792 N N . LEU B 1 82 ? -10.727 3.104 2.352 1 97.12 82 LEU B N 1
ATOM 1793 C CA . LEU B 1 82 ? -9.281 3.014 2.477 1 97.12 82 LEU B CA 1
ATOM 1794 C C . LEU B 1 82 ? -8.805 3.664 3.771 1 97.12 82 LEU B C 1
ATOM 1796 O O . LEU B 1 82 ? -9.125 4.82 4.047 1 97.12 82 LEU B O 1
ATOM 1800 N N . ASN B 1 83 ? -8.016 2.947 4.586 1 96.88 83 ASN B N 1
ATOM 1801 C CA . ASN B 1 83 ? -7.367 3.521 5.758 1 96.88 83 ASN B CA 1
ATOM 1802 C C . ASN B 1 83 ? -5.984 4.074 5.414 1 96.88 83 ASN B C 1
ATOM 1804 O O . ASN B 1 83 ? -5.699 5.242 5.668 1 96.88 83 ASN B O 1
ATOM 1808 N N . TYR B 1 84 ? -5.172 3.219 4.859 1 97.44 84 TYR B N 1
ATOM 1809 C CA . TYR B 1 84 ? -3.857 3.664 4.414 1 97.44 84 TYR B CA 1
ATOM 1810 C C . TYR B 1 84 ? -3.213 2.631 3.498 1 97.44 84 TYR B C 1
ATOM 1812 O O . TYR B 1 84 ? -3.705 1.506 3.379 1 97.44 84 TYR B O 1
ATOM 1820 N N . ILE B 1 85 ? -2.188 3.033 2.84 1 97.5 85 ILE B N 1
ATOM 1821 C CA . ILE B 1 85 ? -1.359 2.184 1.992 1 97.5 85 ILE B CA 1
ATOM 1822 C C . ILE B 1 85 ? 0.06 2.125 2.551 1 97.5 85 ILE B C 1
ATOM 1824 O O . ILE B 1 85 ? 0.612 3.146 2.971 1 97.5 85 ILE B O 1
ATOM 1828 N N . CYS B 1 86 ? 0.588 1.005 2.57 1 97.19 86 CYS B N 1
ATOM 1829 C CA . CYS B 1 86 ? 1.978 0.793 2.961 1 97.19 86 CYS B CA 1
ATOM 1830 C C . CYS B 1 86 ? 2.783 0.204 1.81 1 97.19 86 CYS B C 1
ATOM 1832 O O . CYS B 1 86 ? 2.389 -0.805 1.222 1 97.19 86 CYS B O 1
ATOM 1834 N N . VAL B 1 87 ? 3.826 0.841 1.466 1 96.94 87 VAL B N 1
ATOM 1835 C CA . VAL B 1 87 ? 4.719 0.362 0.414 1 96.94 87 VAL B CA 1
ATOM 1836 C C . VAL B 1 87 ? 6.055 -0.061 1.021 1 96.94 87 VAL B C 1
ATOM 1838 O O . VAL B 1 87 ? 6.781 0.766 1.576 1 96.94 87 VAL B O 1
ATOM 1841 N N . GLN B 1 88 ? 6.371 -1.308 0.879 1 96.94 88 GLN B N 1
ATOM 1842 C CA . GLN B 1 88 ? 7.613 -1.869 1.401 1 96.94 88 GLN B CA 1
ATOM 1843 C C . GLN B 1 88 ? 8.672 -1.979 0.306 1 96.94 88 GLN B C 1
ATOM 1845 O O . GLN B 1 88 ? 8.477 -2.689 -0.682 1 96.94 88 GLN B O 1
ATOM 1850 N N . ARG B 1 89 ? 9.719 -1.294 0.521 1 95.94 89 ARG B N 1
ATOM 1851 C CA . ARG B 1 89 ? 10.852 -1.379 -0.392 1 95.94 89 ARG B CA 1
ATOM 1852 C C . ARG B 1 89 ? 12.07 -1.988 0.301 1 95.94 89 ARG B C 1
ATOM 1854 O O . ARG B 1 89 ? 12.039 -2.23 1.51 1 95.94 89 ARG B O 1
ATOM 1861 N N . GLU B 1 90 ? 13.078 -2.277 -0.449 1 94.38 90 GLU B N 1
ATOM 1862 C CA . GLU B 1 90 ? 14.312 -2.816 0.106 1 94.38 90 GLU B CA 1
ATOM 1863 C C . GLU B 1 90 ? 15.023 -1.785 0.978 1 94.38 90 GLU B C 1
ATOM 1865 O O . GLU B 1 90 ? 15.758 -2.145 1.899 1 94.38 90 GLU B O 1
ATOM 1870 N N . THR B 1 91 ? 14.734 -0.48 0.804 1 93.75 91 THR B N 1
ATOM 1871 C CA . THR B 1 91 ? 15.547 0.56 1.426 1 93.75 91 THR B CA 1
ATOM 1872 C C . THR B 1 91 ? 14.734 1.345 2.449 1 93.75 91 THR B C 1
ATOM 1874 O O . THR B 1 91 ? 15.297 1.975 3.348 1 93.75 91 THR B O 1
ATOM 1877 N N . LEU B 1 92 ? 13.406 1.354 2.234 1 94.81 92 LEU B N 1
ATOM 1878 C CA . LEU B 1 92 ? 12.586 2.148 3.145 1 94.81 92 LEU B CA 1
ATOM 1879 C C . LEU B 1 92 ? 11.148 1.653 3.152 1 94.81 92 LEU B C 1
ATOM 1881 O O . LEU B 1 92 ? 10.773 0.801 2.342 1 94.81 92 LEU B O 1
ATOM 1885 N N . LEU B 1 93 ? 10.391 2.137 4.066 1 96.44 93 LEU B N 1
ATOM 1886 C CA . LEU B 1 93 ? 8.953 1.917 4.191 1 96.44 93 LEU B CA 1
ATOM 1887 C C . LEU B 1 93 ? 8.188 3.219 3.986 1 96.44 93 LEU B C 1
ATOM 1889 O O . LEU B 1 93 ? 8.562 4.258 4.531 1 96.44 93 LEU B O 1
ATOM 1893 N N . GLU B 1 94 ? 7.156 3.148 3.154 1 96.81 94 GLU B N 1
ATOM 1894 C CA . GLU B 1 94 ? 6.293 4.305 2.922 1 96.81 94 GLU B CA 1
ATOM 1895 C C . GLU B 1 94 ? 4.891 4.066 3.475 1 96.81 94 GLU B C 1
ATOM 1897 O O . GLU B 1 94 ? 4.348 2.965 3.354 1 96.81 94 GLU B O 1
ATOM 1902 N N . PHE B 1 95 ? 4.344 5.082 4.043 1 97.88 95 PHE B N 1
ATOM 1903 C CA . PHE B 1 95 ? 2.924 5.094 4.379 1 97.88 95 PHE B CA 1
ATOM 1904 C C . PHE B 1 95 ? 2.213 6.254 3.691 1 97.88 95 PHE B C 1
ATOM 1906 O O . PHE B 1 95 ? 2.75 7.359 3.617 1 97.88 95 PHE B O 1
ATOM 1913 N N . ILE B 1 96 ? 1.126 5.961 3.195 1 97.88 96 ILE B N 1
ATOM 1914 C CA . ILE B 1 96 ? 0.26 6.977 2.605 1 97.88 96 ILE B CA 1
ATOM 1915 C C . ILE B 1 96 ? -1.107 6.945 3.285 1 97.88 96 ILE B C 1
ATOM 1917 O O . ILE B 1 96 ? -1.816 5.941 3.223 1 97.88 96 ILE B O 1
ATOM 1921 N N . PHE B 1 97 ? -1.526 8.016 3.898 1 97.88 97 PHE B N 1
ATOM 1922 C CA . PHE B 1 97 ? -2.791 8.109 4.621 1 97.88 97 PHE B CA 1
ATOM 1923 C C . PHE B 1 97 ? -3.691 9.164 3.992 1 97.88 97 PHE B C 1
ATOM 1925 O O . PHE B 1 97 ? -3.348 10.352 3.969 1 97.88 97 PHE B O 1
ATOM 1932 N N . PRO B 1 98 ? -4.805 8.734 3.547 1 96.56 98 PRO B N 1
ATOM 1933 C CA . PRO B 1 98 ? -5.766 9.773 3.17 1 96.56 98 PRO B CA 1
ATOM 1934 C C . PRO B 1 98 ? -6.301 10.547 4.371 1 96.56 98 PRO B C 1
ATOM 1936 O O . PRO B 1 98 ? -6.434 9.984 5.461 1 96.56 98 PRO B O 1
ATOM 1939 N N . TYR B 1 99 ? -6.555 11.797 4.176 1 93.75 99 TYR B N 1
ATOM 1940 C CA . TYR B 1 99 ? -7.227 12.609 5.18 1 93.75 99 TYR B CA 1
ATOM 1941 C C . TYR B 1 99 ? -8.016 13.734 4.527 1 93.75 99 TYR B C 1
ATOM 1943 O O . TYR B 1 99 ? -8.125 13.797 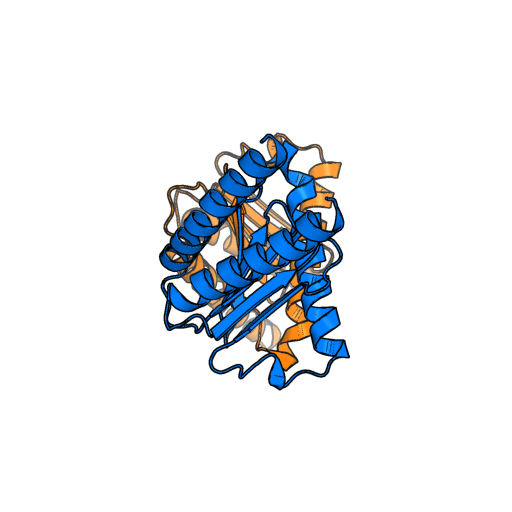3.301 1 93.75 99 TYR B O 1
ATOM 1951 N N . ALA B 1 100 ? -8.617 14.594 5.223 1 88.31 100 ALA B N 1
ATOM 1952 C CA . ALA B 1 100 ? -9.594 15.562 4.73 1 88.31 100 ALA B CA 1
ATOM 1953 C C . ALA B 1 100 ? -8.969 16.484 3.695 1 88.31 100 ALA B C 1
ATOM 1955 O O . ALA B 1 100 ? -9.625 16.875 2.725 1 88.31 100 ALA B O 1
ATOM 1956 N N . GLU B 1 101 ? -7.727 16.812 3.844 1 88.75 101 GLU B N 1
ATOM 1957 C CA . GLU B 1 101 ? -7.094 17.828 3 1 88.75 101 GLU B CA 1
ATOM 1958 C C . GLU B 1 101 ? -6.332 17.172 1.847 1 88.75 101 GLU B C 1
ATOM 1960 O O . GLU B 1 101 ? -5.84 17.875 0.955 1 88.75 101 GLU B O 1
ATOM 1965 N N . GLY B 1 102 ? -6.227 15.891 1.774 1 93.75 102 GLY B N 1
ATOM 1966 C CA . GLY B 1 102 ? -5.438 15.164 0.792 1 93.75 102 GLY B CA 1
ATOM 1967 C C . GLY B 1 102 ? -4.875 13.859 1.327 1 93.75 102 GLY B C 1
ATOM 1968 O O . GLY B 1 102 ? -5.629 12.961 1.717 1 93.75 102 GLY B O 1
ATOM 1969 N N . GLN B 1 103 ? -3.57 13.805 1.401 1 97.06 103 GLN B N 1
ATOM 1970 C CA . GLN B 1 103 ? -2.93 12.625 1.963 1 97.06 103 GLN B CA 1
ATOM 1971 C C . GLN B 1 103 ? -1.615 12.984 2.65 1 97.06 103 GLN B C 1
ATOM 1973 O O . GLN B 1 103 ? -0.988 13.992 2.314 1 97.06 103 GLN B O 1
ATOM 1978 N N . ILE B 1 104 ? -1.273 12.227 3.613 1 97.69 104 ILE B N 1
ATOM 1979 C CA . ILE B 1 104 ? 0.006 12.344 4.305 1 97.69 104 ILE B CA 1
ATOM 1980 C C . ILE B 1 104 ? 0.95 11.242 3.826 1 97.69 104 ILE B C 1
ATOM 1982 O O . ILE B 1 104 ? 0.61 10.055 3.881 1 97.69 104 ILE B O 1
ATOM 1986 N N . LEU B 1 105 ? 2.059 11.648 3.33 1 97.25 105 LEU B N 1
ATOM 1987 C CA . LEU B 1 105 ? 3.125 10.719 2.963 1 97.25 105 LEU B CA 1
ATOM 1988 C C . LEU B 1 105 ? 4.184 10.656 4.059 1 97.25 105 LEU B C 1
ATOM 1990 O O . LEU B 1 105 ? 4.719 11.68 4.477 1 97.25 105 LEU B O 1
ATOM 1994 N N . VAL B 1 106 ? 4.469 9.461 4.516 1 96.94 106 VAL B N 1
ATOM 1995 C CA . VAL B 1 106 ? 5.453 9.234 5.57 1 96.94 106 VAL B CA 1
ATOM 1996 C C . VAL B 1 106 ? 6.5 8.227 5.094 1 96.94 106 VAL B C 1
ATOM 1998 O O . VAL B 1 106 ? 6.156 7.148 4.613 1 96.94 106 VAL B O 1
ATOM 2001 N N . LEU B 1 107 ? 7.715 8.562 5.203 1 95.69 107 LEU B N 1
ATOM 2002 C CA . LEU B 1 107 ? 8.812 7.648 4.918 1 95.69 107 LEU B CA 1
ATOM 2003 C C . LEU B 1 107 ? 9.539 7.258 6.199 1 95.69 107 LEU B C 1
ATOM 2005 O O . LEU B 1 107 ? 9.844 8.117 7.031 1 95.69 107 LEU B O 1
ATOM 2009 N N . CYS B 1 108 ? 9.781 5.973 6.27 1 95.06 108 CYS B N 1
ATOM 2010 C CA . CYS B 1 108 ? 10.398 5.406 7.465 1 95.06 108 CYS B CA 1
ATOM 2011 C C . CYS B 1 108 ? 11.57 4.504 7.098 1 95.06 108 CYS B C 1
ATOM 2013 O O . CYS B 1 108 ? 11.609 3.947 6 1 95.06 108 CYS B O 1
ATOM 2015 N N . ASP B 1 109 ? 12.43 4.348 8.125 1 93.56 109 ASP B N 1
ATOM 2016 C CA . ASP B 1 109 ? 13.438 3.291 8.039 1 93.56 109 ASP B CA 1
ATOM 2017 C C . ASP B 1 109 ? 12.789 1.911 8.125 1 93.56 109 ASP B C 1
ATOM 2019 O O . ASP B 1 109 ? 11.633 1.784 8.539 1 93.56 109 ASP B O 1
ATOM 2023 N N . LEU B 1 110 ? 13.547 0.929 7.758 1 92.62 110 LEU B N 1
ATOM 2024 C CA . LEU B 1 110 ? 13.008 -0.426 7.676 1 92.62 110 LEU B CA 1
ATOM 2025 C C . LEU B 1 110 ? 12.891 -1.046 9.062 1 92.62 110 LEU B C 1
ATOM 2027 O O . LEU B 1 110 ? 12.18 -2.037 9.242 1 92.62 110 LEU B O 1
ATOM 2031 N N . ASP B 1 111 ? 13.602 -0.549 10.016 1 90.62 111 ASP B N 1
ATOM 2032 C CA . ASP B 1 111 ? 13.625 -1.131 11.359 1 90.62 111 ASP B CA 1
ATOM 2033 C C . ASP B 1 111 ? 12.461 -0.609 12.195 1 90.62 111 ASP B C 1
ATOM 2035 O O . ASP B 1 111 ? 12.672 -0.018 13.258 1 90.62 111 ASP B O 1
ATOM 2039 N N . VAL B 1 112 ? 11.266 -0.629 11.633 1 90.81 112 VAL B N 1
ATOM 2040 C CA . VAL B 1 112 ? 10.047 -0.258 12.352 1 90.81 112 VAL B CA 1
ATOM 2041 C C . VAL B 1 112 ? 9.055 -1.417 12.312 1 90.81 112 VAL B C 1
ATOM 2043 O O . VAL B 1 112 ? 9.18 -2.324 11.492 1 90.81 112 VAL B O 1
ATOM 2046 N N . VAL B 1 113 ? 8.242 -1.408 13.297 1 89.19 113 VAL B N 1
ATOM 2047 C CA . VAL B 1 113 ? 7.066 -2.27 13.227 1 89.19 113 VAL B CA 1
ATOM 2048 C C . VAL B 1 113 ? 5.934 -1.537 12.516 1 89.19 113 VAL B C 1
ATOM 2050 O O . VAL B 1 113 ? 5.289 -0.659 13.094 1 89.19 113 VAL B O 1
ATOM 2053 N N . PRO B 1 114 ? 5.691 -1.887 11.289 1 91.75 114 PRO B N 1
ATOM 2054 C CA . PRO B 1 114 ? 4.809 -1.077 10.445 1 91.75 114 PRO B CA 1
ATOM 2055 C C . PRO B 1 114 ? 3.436 -0.849 11.07 1 91.75 114 PRO B C 1
ATOM 2057 O O . PRO B 1 114 ? 2.939 0.28 11.086 1 91.75 114 PRO B O 1
ATOM 2060 N N . ASN B 1 115 ? 2.883 -1.902 11.648 1 90.25 115 ASN B N 1
ATOM 2061 C CA . ASN B 1 115 ? 1.533 -1.79 12.195 1 90.25 115 ASN B CA 1
ATOM 2062 C C . ASN B 1 115 ? 1.48 -0.805 13.359 1 90.25 115 ASN B C 1
ATOM 2064 O O . ASN B 1 115 ? 0.489 -0.094 13.531 1 90.25 115 ASN B O 1
ATOM 2068 N N . TYR B 1 116 ? 2.469 -0.786 14.086 1 92.81 116 TYR B N 1
ATOM 2069 C CA . TYR B 1 116 ? 2.521 0.114 15.234 1 92.81 116 TYR B CA 1
ATOM 2070 C C . TYR B 1 116 ? 2.65 1.564 14.789 1 92.81 116 TYR B C 1
ATOM 2072 O O . TYR B 1 116 ? 1.93 2.438 15.273 1 92.81 116 TYR B O 1
ATOM 2080 N N . VAL B 1 117 ? 3.512 1.83 13.883 1 95.38 117 VAL B N 1
ATOM 2081 C CA . VAL B 1 117 ? 3.717 3.176 13.352 1 95.38 117 VAL B CA 1
ATOM 2082 C C . VAL B 1 117 ? 2.445 3.658 12.656 1 95.38 117 VAL B C 1
ATOM 2084 O O . VAL B 1 117 ? 1.999 4.785 12.875 1 95.38 117 VAL B O 1
ATOM 2087 N N . ALA B 1 118 ? 1.855 2.781 11.883 1 96.12 118 ALA B N 1
ATOM 2088 C CA . ALA B 1 118 ? 0.63 3.125 11.164 1 96.12 118 ALA B CA 1
ATOM 2089 C C . ALA B 1 118 ? -0.483 3.51 12.133 1 96.12 118 ALA B C 1
ATOM 2091 O O . ALA B 1 118 ? -1.225 4.465 11.891 1 96.12 118 ALA B O 1
ATOM 2092 N N . LYS B 1 119 ? -0.603 2.789 13.18 1 94 119 LYS B N 1
ATOM 2093 C CA . LYS B 1 119 ? -1.638 3.066 14.172 1 94 119 LYS B CA 1
ATOM 2094 C C . LYS B 1 119 ? -1.421 4.43 14.828 1 94 119 LYS B C 1
ATOM 2096 O O . LYS B 1 119 ? -2.373 5.188 15.023 1 94 119 LYS B O 1
ATOM 2101 N N . LYS B 1 120 ? -0.232 4.703 15.141 1 96.06 120 LYS B N 1
ATOM 2102 C CA . LYS B 1 120 ? 0.091 5.992 15.75 1 96.06 120 LYS B CA 1
ATOM 2103 C C . LYS B 1 120 ? -0.269 7.145 14.812 1 96.06 120 LYS B C 1
ATOM 2105 O O . LYS B 1 120 ? -0.884 8.125 15.242 1 96.06 120 LYS B O 1
ATOM 2110 N N . ILE B 1 121 ? 0.125 6.98 13.609 1 97.44 121 ILE B N 1
ATOM 2111 C CA . ILE B 1 121 ? -0.143 8.031 12.625 1 97.44 121 ILE B CA 1
ATOM 2112 C C . ILE B 1 121 ? -1.65 8.18 12.43 1 97.44 121 ILE B C 1
ATOM 2114 O O . ILE B 1 121 ? -2.17 9.297 12.383 1 97.44 121 ILE B O 1
ATOM 2118 N N . SER B 1 122 ? -2.314 7.059 12.344 1 96.25 122 SER B N 1
ATOM 2119 C CA . SER B 1 122 ? -3.764 7.07 12.164 1 96.25 122 SER B CA 1
ATOM 2120 C C . SER B 1 122 ? -4.457 7.812 13.297 1 96.25 122 SER B C 1
ATOM 2122 O O . SER B 1 122 ? -5.426 8.539 13.07 1 96.25 122 SER B O 1
ATOM 2124 N N . PHE B 1 123 ? -3.971 7.633 14.445 1 95.12 123 PHE B N 1
ATOM 2125 C CA . PHE B 1 123 ? -4.539 8.305 15.609 1 95.12 123 PHE B CA 1
ATOM 2126 C C . PHE B 1 123 ? -4.359 9.812 15.5 1 95.12 123 PHE B C 1
ATOM 2128 O O . PHE B 1 123 ? -5.293 10.578 15.766 1 95.12 123 PHE B O 1
ATOM 2135 N N . LEU B 1 124 ? -3.211 10.234 15.133 1 96 124 LEU B N 1
ATOM 2136 C CA . LEU B 1 124 ? -2.924 11.656 14.977 1 96 124 LEU B CA 1
ATOM 2137 C C . LEU B 1 124 ? -3.803 12.273 13.898 1 96 124 LEU B C 1
ATOM 2139 O O . LEU B 1 124 ? -4.301 13.383 14.055 1 96 124 LEU B O 1
ATOM 2143 N N . LEU B 1 125 ? -3.996 11.539 12.828 1 95.25 125 LEU B N 1
ATOM 2144 C CA . LEU B 1 125 ? -4.801 12.031 11.719 1 95.25 125 LEU B CA 1
ATOM 2145 C C . LEU B 1 125 ? -6.273 12.125 12.109 1 95.25 125 LEU B C 1
ATOM 2147 O O . LEU B 1 125 ? -6.961 13.078 11.727 1 95.25 125 LEU B O 1
ATOM 2151 N N . ARG B 1 126 ? -6.73 11.172 12.828 1 91.31 126 ARG B N 1
ATOM 2152 C CA . ARG B 1 126 ? -8.117 11.188 13.289 1 91.31 126 ARG B CA 1
ATOM 2153 C C . ARG B 1 126 ? -8.375 12.398 14.188 1 91.31 126 ARG B C 1
ATOM 2155 O O . ARG B 1 126 ? -9.406 13.062 14.055 1 91.31 126 ARG B O 1
ATOM 2162 N N . ASP B 1 127 ? -7.52 12.648 15.039 1 90.19 127 ASP B N 1
ATOM 2163 C CA . ASP B 1 127 ? -7.629 13.812 15.914 1 90.19 127 ASP B CA 1
ATOM 2164 C C . ASP B 1 127 ? -7.641 15.102 15.102 1 90.19 127 ASP B C 1
ATOM 2166 O O . ASP B 1 127 ? -8.414 16.016 15.398 1 90.19 127 ASP B O 1
ATOM 2170 N N . PHE B 1 128 ? -6.812 15.164 14.133 1 90.56 128 PHE B N 1
ATOM 2171 C CA . PHE B 1 128 ? -6.727 16.344 13.266 1 90.56 128 PHE B CA 1
ATOM 2172 C C . PHE B 1 128 ? -8.023 16.531 12.492 1 90.56 128 PHE B C 1
ATOM 2174 O O . PHE B 1 128 ? -8.555 17.641 12.43 1 90.56 128 PHE B O 1
ATOM 2181 N N . ASP B 1 129 ? -8.516 15.469 11.859 1 86.06 129 ASP B N 1
ATOM 2182 C CA . ASP B 1 129 ? -9.742 15.531 11.07 1 86.06 129 ASP B CA 1
ATOM 2183 C C . ASP B 1 129 ? -10.93 15.969 11.922 1 86.06 129 ASP B C 1
ATOM 2185 O O . ASP B 1 129 ? -11.781 16.734 11.469 1 86.06 129 ASP B O 1
ATOM 2189 N N . TRP B 1 130 ? -10.93 15.508 13.062 1 79.5 130 TRP B N 1
ATOM 2190 C CA . TRP B 1 130 ? -11.992 15.875 13.984 1 79.5 130 TRP B CA 1
ATOM 2191 C C . TRP B 1 130 ? -11.93 17.359 14.336 1 79.5 130 TRP B C 1
ATOM 2193 O O . TRP B 1 130 ? -12.953 18.047 14.336 1 79.5 130 TRP B O 1
ATOM 2203 N N . ARG B 1 131 ? -10.805 17.891 14.516 1 76.5 131 ARG B N 1
ATOM 2204 C CA . ARG B 1 131 ? -10.609 19.297 14.867 1 76.5 131 ARG B CA 1
ATOM 2205 C C . ARG B 1 131 ? -10.969 20.203 13.695 1 76.5 131 ARG B C 1
ATOM 2207 O O . ARG B 1 131 ? -11.531 21.281 13.883 1 76.5 131 ARG B O 1
ATOM 2214 N N . LEU B 1 132 ? -10.617 19.75 12.547 1 75 132 LEU B N 1
ATOM 2215 C CA . LEU B 1 132 ? -10.93 20.547 11.367 1 75 132 LEU B CA 1
ATOM 2216 C C . LEU B 1 132 ? -12.438 20.641 11.156 1 75 132 LEU B C 1
ATOM 2218 O O . LEU B 1 132 ? -12.953 21.688 10.773 1 75 132 LEU B O 1
ATOM 2222 N N . LYS B 1 133 ? -13.109 19.578 11.406 1 73.25 133 LYS B N 1
ATOM 2223 C CA . LYS B 1 133 ? -14.562 19.547 11.281 1 73.25 133 LYS B CA 1
ATOM 2224 C C . LYS B 1 133 ? -15.219 20.469 12.305 1 73.25 133 LYS B C 1
ATOM 2226 O O . LYS B 1 133 ? -16.188 21.156 12 1 73.25 133 LYS B O 1
ATOM 2231 N N . GLU B 1 134 ? -14.688 20.516 13.445 1 67.56 134 GLU B N 1
ATOM 2232 C CA . GLU B 1 134 ? -15.234 21.359 14.508 1 67.56 134 GLU B CA 1
ATOM 2233 C C . GLU B 1 134 ? -14.992 22.828 14.227 1 67.56 134 GLU B C 1
ATOM 2235 O O . GLU B 1 134 ? -15.82 23.688 14.555 1 67.56 134 GLU B O 1
ATOM 2240 N N . THR B 1 135 ? -13.844 23.047 13.625 1 62.78 135 THR B N 1
ATOM 2241 C CA . THR B 1 135 ? -13.516 24.438 13.312 1 62.78 135 THR B CA 1
ATOM 2242 C C . THR B 1 135 ? -14.383 24.953 12.172 1 62.78 135 THR B C 1
ATOM 2244 O O . THR B 1 135 ? -14.727 26.141 12.133 1 62.78 135 THR B O 1
ATOM 2247 N N . LEU B 1 136 ? -14.609 24.047 11.242 1 55.34 136 LEU B N 1
ATOM 2248 C CA . LEU B 1 136 ? -15.469 24.453 10.133 1 55.34 136 LEU B CA 1
ATOM 2249 C C . LEU B 1 136 ? -16.906 24.656 10.602 1 55.34 136 LEU B C 1
ATOM 2251 O O . LEU B 1 136 ? -17.641 25.469 10.047 1 55.34 136 LEU B O 1
ATOM 2255 N N . PHE B 1 137 ? -17.297 23.906 11.555 1 50.47 137 PHE B N 1
ATOM 2256 C CA . PHE B 1 137 ? -18.656 24.078 12.055 1 50.47 137 PHE B CA 1
ATOM 2257 C C . PHE B 1 137 ? -18.688 25 13.266 1 50.47 137 PHE B C 1
ATOM 2259 O O . PHE B 1 137 ? -19.734 25.234 13.852 1 50.47 137 PHE B O 1
ATOM 2266 N N . ALA B 1 138 ? -17.625 25.594 13.711 1 44.31 138 ALA B N 1
ATOM 2267 C CA . ALA B 1 138 ? -17.672 26.641 14.727 1 44.31 138 ALA B CA 1
ATOM 2268 C C . ALA B 1 138 ? -17.797 28.016 14.094 1 44.31 138 ALA B C 1
ATOM 2270 O O . ALA B 1 138 ? -17.312 28.234 12.977 1 44.31 138 ALA B O 1
#

pLDDT: mean 89.16, std 11.92, range [35.09, 97.94]

Nearest PDB structures (foldseek):
  5x6u-assembly1_B  TM=8.234E-01  e=8.322E-06  Homo sapiens
  5yk3-assembly2_B  TM=8.130E-01  e=1.334E-05  Homo sapiens
  5y3a-assembly1_B  TM=8.254E-01  e=1.690E-05  Homo sapiens
  2zl1-assembly1_B  TM=8.146E-01  e=5.835E-05  unclassified
  7yh1-assembly2_C  TM=7.939E-01  e=1.185E-04  Promethearchaeum syntrophicum

Solvent-accessible surface area (backbone atoms only — not comparable to full-atom values): 14543 Å² total; per-residue (Å²): 116,67,68,58,47,52,51,50,45,50,50,51,50,46,51,50,39,51,51,53,40,68,72,37,89,54,38,29,36,25,32,40,23,31,71,79,14,48,72,79,38,78,46,66,75,67,58,75,59,69,72,72,43,51,73,68,53,46,49,49,53,36,29,50,52,28,48,47,51,53,61,58,47,72,41,22,87,77,58,35,48,70,53,35,36,35,40,37,32,78,61,29,30,37,39,39,31,68,52,92,76,25,31,39,41,34,36,26,48,67,94,58,59,64,70,60,54,51,51,53,47,51,51,55,49,51,55,49,49,52,50,51,51,50,55,71,72,94,120,67,68,59,49,52,52,51,46,50,51,50,50,46,51,50,40,51,50,53,41,69,71,37,91,53,38,29,34,25,29,38,22,31,73,80,15,50,73,80,38,79,47,66,76,66,59,73,60,68,71,72,42,51,72,67,53,47,48,49,53,37,29,52,53,28,48,46,50,54,60,57,47,73,40,22,88,76,59,36,48,69,54,35,37,37,41,37,33,78,63,28,31,36,36,40,31,68,53,92,75,26,31,38,41,36,35,26,46,67,94,57,60,64,70,60,55,50,50,53,47,50,50,55,49,50,54,49,50,51,51,52,53,50,54,70,72,95

Organism: NCBI:txid1582439

Foldseek 3Di:
DVVCLVVVVLVLVQVLQVCLCVVDVFWAKKFDAALQQHTSDIDGHDPPDLVVDDPVRNSVVSRVLSVVQVVVQVCCVPPHGDAWDWDDDPAWIWIWGQADRGIMIIIGGPPDDVVVSSVVSSVSRVVSRVVSVVVVVD/DVVCLVVVVLVLVQVLQVCLCVVDVFWAKKFDAALQQHTSDIDGHDPPDLVVDDPVRNSVVSRVLSVVQVVVQVCCVPPHGDAWDWDDDPAWIWIWGQADRGIMIIIGGPPDDVVVSSVVSSVSRVVSRVVSVVVVVD

Radius of gyration: 19.83 Å; Cα contacts (8 Å, |Δi|>4): 443; chains: 2; bounding box: 39×64×43 Å

Secondary structure (DSSP, 8-state):
-HHHHHHHHHHHHHHHHHHHHHH-TTEEEEEEE-TTS-EEEEEESS-SSGGGS-HHHHHHHHHHHHHHHHHHHTTHHHH--EEEEEEEESS-EEEEEEETTEEEEEEE-SSS-HHHHHHHHHHHHHHHHHHHHHHHH-/-HHHHHHHHHHHHHHHHHHHHHH-TTEEEEEEE-TTS-EEEEEESS-SSGGGS-HHHHHHHHHHHHHHHHHHHTTHHHH--EEEEEEEESS-EEEEEEETTEEEEEEE-SSS-HHHHHHHHHHHHHHHHHHHHHHH--

Sequence (276 aa):
MMISSNLERNQAILHLCQDILASDERIFFVSSLSKNGKSTELQFRNDRIITKMSKQEVEMFFMQRSLQTSLSKEFDDLIGPLNYICVQRETLLEFIFPYAEGQILVLCDLDVVPNYVAKKISFLLRDFDWRLKETLFAMMISSNLERNQAILHLCQDILASDERIFFVSSLSKNGKSTELQFRNDRIITKMSKQEVEMFFMQRSLQTSLSKEFDDLIGPLNYICVQRETLLEFIFPYAEGQILVLCDLDVVPNYVAKKISFLLRDFDWRLKETLFA